Protein 6KBY (pdb70)

InterPro domains:
  IPR001466 Beta-lactamase-related [PF00144] (35-380)
  IPR001586 Beta-lactamase, class-C active site [PS00336] (83-90)
  IPR012338 Beta-lactamase/transpeptidase-like [G3DSA:3.40.710.10] (22-385)
  IPR012338 Beta-lactamase/transpeptidase-like [SSF56601] (29-382)
  IPR050491 Beta-lactamase AmpC-like [PTHR46825] (7-377)
  IPR058136 Beta-lactamase AmpC [NF033085] (29-382)

Nearest PDB structures (foldseek):
  6ka5-assembly1_A  TM=1.002E+00  e=4.810E-71  Klebsiella pneumoniae
  9c84-assembly1_A  TM=9.712E-01  e=8.501E-43  Escherichia coli
  2p9v-assembly1_A  TM=9.710E-01  e=1.660E-42  Escherichia coli
  5wac-assembly4_D  TM=9.590E-01  e=2.659E-40  Acinetobacter baumannii
  4u0t-assembly6_F  TM=9.593E-01  e=3.929E-40  Acinetobacter baumannii

Foldseek 3Di:
DDPPDVLVVLCVLQCVQVVVVCVVVVFAWKWKWKDFPNDIDIDIDGFLEVVVTHGQDQQAKFFFFQVLLLVLQLLLLLCVLVVLDDQAQFLCVQVVLQPPALSNQAGLVLLLQQQQQAAADDDPPDFDPVSVSVCRRPDDHPDGRPWKHHHHLVSLLSSSQSSQVSVVHGSQCCVQVPQCVLLVQPSKHLDHDPVSPVNYGFFQFPVGDTDDDDAGRSRSRRTRMIGGQVSVVSLLLLLLVNDPRVSSSSSSQQQQWFFKDWQQWGGGRSKIKHFPPDDLVSVLVVVPRHHDMTTIGTDVVIHGRDQRIKIKDWRDDSGWTWIKIDRSVRSMIMIMITRHHDDPSSVSVSRVSSVVPSDDDD

Radius of gyration: 19.61 Å; Cα contacts (8 Å, |Δi|>4): 807; chains: 1; bounding box: 41×65×53 Å

Solvent-accessible surface area: 15452 Å² total; per-residue (Å²): 176,129,80,147,76,96,59,8,127,13,90,61,37,0,23,102,39,0,110,73,9,22,139,153,35,84,6,17,0,0,2,0,0,0,0,17,120,48,111,77,32,58,15,58,22,41,46,8,11,71,157,98,124,91,76,12,56,124,73,6,0,0,2,0,0,16,1,0,0,0,0,0,0,0,0,0,3,34,0,65,28,36,68,106,10,48,20,117,77,27,0,4,87,50,7,72,91,0,140,71,18,24,0,54,152,2,21,0,27,13,1,0,0,3,2,2,28,0,83,28,132,36,30,153,107,9,128,71,82,109,73,3,20,60,55,0,110,83,24,163,37,95,47,72,27,18,55,47,5,27,21,2,23,0,1,0,0,0,0,0,40,3,0,2,157,27,42,66,60,57,10,62,68,0,0,58,157,41,0,3,56,80,0,18,3,122,76,6,29,3,156,25,50,97,106,22,95,148,29,21,1,101,0,9,28,205,174,61,88,78,40,50,38,107,66,84,36,26,1,22,5,1,51,0,2,9,0,6,6,45,15,0,4,79,1,0,12,0,5,7,46,54,40,112,76,112,95,10,46,82,0,0,53,26,0,5,16,0,26,11,117,3,65,77,1,10,0,0,2,0,1,12,2,3,93,64,121,16,48,41,92,62,0,55,77,2,16,118,23,42,155,95,103,28,100,7,73,77,35,126,115,61,62,81,44,56,91,97,10,4,0,1,3,20,3,37,14,124,1,0,0,0,0,1,0,0,0,4,41,62,82,8,0,0,0,0,0,0,0,22,70,10,55,46,75,34,1,0,28,10,0,59,101,0,6,62,58,25,79,62,155,213

Secondary structure (DSSP, 8-state):
--TT-HHHHHHHHHHHHHHHHHHHHT--EEEEEEEETTEEEEEEEEEEEETTEEE--TT-BEE-TTHHHHHHHHHHHHHHHTTS--TTSBHHHH-GGGTTSGGGG-BHHHHHTT-S---SS--TT--SHHHHHHHHHH---SS-TTSEE---HHHHHHHHHHHHHHTTS-HHHIIIIIIHHHTT-TTEESS--GGGGGGBPPEE-TT--EE-PPP-TTHHHHH--EE-HHHHHHHHHHHTT-S---HHHHHHHHTT-EEEEETTEEE-SS-EEEESS--HHHHHHHT--SSS-EE-EEEEEEEPP-SSEEEEEEEEETTEEEEEEEEGGGTEEEEEEESB---HHHHHHHHHHHHHTTS---

Sequence (362 aa):
HHANIDESKIKDTVDDLIQPLMQKNNIPGMSVAVTVNGKNYIYNYGLAAKQPQQPVTENTLFEVGSLSKTFAATLASYAQVSGKLSLDQSVSHYVPELRGSSFDHVSVLNVGTHTSGLQLFMPEDIKNTTQLMAYLKAWKPADAAGTHRVYSNIGTGLLGMIAAKSLGVSYEDAIEKTLLPQLGMHHSYLKVPADQMENYAWGYNKKDEPVHVNMEILGNEAYGIKTTSSDLLRYVQANMGQLKLAKMQQALTATHTGYFKSGEITQDLMWEQLPYPVSLPNLLTGNDMAMTKSVATPIVPPLPPQENVWINKTGSTNGFGAYIAFVPAKKMGIVMLANKNYSIDQRVTVAYKILSSLEGNK

B-factor: mean 12.96, std 6.32, range [5.01, 38.99]

CATH classification: 3.40.710.10

Organism: Klebsiella pneumoniae (NCBI:txid573)

Structure (mmCIF, N/CA/C/O backbone):
data_6KBY
#
_entry.id   6KBY
#
_cell.length_a   132.270
_cell.length_b   60.230
_cell.length_c   56.140
_cell.angle_alpha   90.000
_cell.angle_beta   112.040
_cell.angle_gamma   90.000
#
_symmetry.space_group_name_H-M   'C 1 2 1'
#
loop_
_entity.id
_entity.type
_entity.pdbx_description
1 polymer Beta-lactamase
2 non-polymer 'ADENOSINE MONOPHOSPHATE'
3 water water
#
loop_
_atom_site.group_PDB
_atom_site.id
_atom_site.type_symbol
_atom_site.label_atom_id
_atom_site.label_alt_id
_atom_site.label_comp_id
_atom_site.label_asym_id
_atom_site.label_entity_id
_atom_site.label_seq_id
_atom_site.pdbx_PDB_ins_code
_atom_site.Cartn_x
_atom_site.Cartn_y
_atom_site.Cartn_z
_atom_site.occupancy
_atom_site.B_iso_or_equiv
_atom_site.auth_seq_id
_atom_site.auth_comp_id
_atom_site.auth_asym_id
_atom_site.auth_atom_id
_atom_site.pdbx_PDB_model_num
ATOM 1 N N . HIS A 1 6 ? 134.994 32.605 51.044 1.00 26.37 -1 HIS A N 1
ATOM 2 C CA . HIS A 1 6 ? 136.010 32.781 52.076 1.00 25.63 -1 HIS A CA 1
ATOM 3 C C . HIS A 1 6 ? 135.808 34.094 52.830 1.00 23.24 -1 HIS A C 1
ATOM 4 O O . HIS A 1 6 ? 135.731 35.164 52.222 1.00 26.29 -1 HIS A O 1
ATOM 11 N N . HIS A 1 7 ? 135.739 34.005 54.157 1.00 21.04 0 HIS A N 1
ATOM 12 C CA . HIS A 1 7 ? 135.456 35.151 55.007 1.00 20.46 0 HIS A CA 1
ATOM 13 C C . HIS A 1 7 ? 136.393 35.150 56.206 1.00 20.87 0 HIS A C 1
ATOM 14 O O . HIS A 1 7 ? 136.816 34.093 56.684 1.00 22.09 0 HIS A O 1
ATOM 21 N N . ALA A 1 8 ? 136.696 36.349 56.700 1.00 20.04 1 ALA A N 1
ATOM 22 C CA . ALA A 1 8 ? 137.537 36.502 57.878 1.00 20.07 1 ALA A CA 1
ATOM 23 C C . ALA A 1 8 ? 136.701 36.371 59.144 1.00 19.61 1 ALA A C 1
ATOM 24 O O . ALA A 1 8 ? 135.500 36.660 59.155 1.00 20.02 1 ALA A O 1
ATOM 26 N N . ASN A 1 9 ? 137.354 35.923 60.218 1.00 18.86 2 ASN A N 1
ATOM 27 C CA . ASN A 1 9 ? 136.725 35.803 61.535 1.00 18.57 2 ASN A CA 1
ATOM 28 C C . ASN A 1 9 ? 135.570 34.804 61.530 1.00 20.10 2 ASN A C 1
ATOM 29 O O . ASN A 1 9 ? 134.646 34.901 62.344 1.00 20.93 2 ASN A O 1
ATOM 34 N N . ILE A 1 10 ? 135.624 33.836 60.617 1.00 18.82 3 ILE A N 1
ATOM 35 C CA . ILE A 1 10 ? 134.612 32.795 60.477 1.00 20.95 3 ILE A CA 1
ATOM 36 C C . ILE A 1 10 ? 135.322 31.453 60.576 1.00 18.03 3 ILE A C 1
ATOM 37 O O . ILE A 1 10 ? 136.198 31.148 59.757 1.00 19.73 3 ILE A O 1
ATOM 42 N N . ASP A 1 11 ? 134.946 30.650 61.573 1.00 19.41 4 ASP A N 1
ATOM 43 C CA . ASP A 1 11 ? 135.529 29.319 61.687 1.00 15.81 4 ASP A CA 1
ATOM 44 C C . ASP A 1 11 ? 135.236 28.466 60.460 1.00 15.54 4 ASP A C 1
ATOM 45 O O . ASP A 1 11 ? 136.070 27.638 60.076 1.00 15.04 4 ASP A O 1
ATOM 50 N N . GLU A 1 12 ? 134.074 28.663 59.828 1.00 16.54 5 GLU A N 1
ATOM 51 C CA . GLU A 1 12 ? 133.687 27.835 58.686 1.00 17.49 5 GLU A CA 1
ATOM 52 C C . GLU A 1 12 ? 134.735 27.891 57.583 1.00 15.50 5 GLU A C 1
ATOM 53 O O . GLU A 1 12 ? 135.087 26.862 56.996 1.00 16.16 5 GLU A O 1
ATOM 59 N N . SER A 1 13 ? 135.222 29.092 57.260 1.00 15.54 6 SER A N 1
ATOM 60 C CA . SER A 1 13 ? 136.201 29.206 56.185 1.00 15.70 6 SER A CA 1
ATOM 61 C C . SER A 1 13 ? 137.519 28.548 56.567 1.00 12.92 6 SER A C 1
ATOM 62 O O . SER A 1 13 ? 138.197 27.966 55.708 1.00 12.36 6 SER A O 1
ATOM 65 N N . LYS A 1 14 ? 137.879 28.614 57.848 1.00 12.35 7 LYS A N 1
ATOM 66 C CA . LYS A 1 14 ? 139.081 27.943 58.320 1.00 12.11 7 LYS A CA 1
ATOM 67 C C . LYS A 1 14 ? 138.944 26.433 58.205 1.00 10.46 7 LYS A C 1
ATOM 68 O O . LYS A 1 14 ? 139.881 25.752 57.777 1.00 10.85 7 LYS A O 1
ATOM 74 N N . ILE A 1 15 ? 137.783 25.893 58.580 1.00 9.84 8 ILE A N 1
ATOM 75 C CA . ILE A 1 15 ? 137.567 24.453 58.483 1.00 9.48 8 ILE A CA 1
ATOM 76 C C . ILE A 1 15 ? 137.615 24.000 57.030 1.00 9.94 8 ILE A C 1
ATOM 77 O O . ILE A 1 15 ? 138.259 22.997 56.695 1.00 9.72 8 ILE A O 1
ATOM 82 N N . LYS A 1 16 ? 136.960 24.744 56.139 1.00 10.43 9 LYS A N 1
ATOM 83 C CA . LYS A 1 16 ? 136.996 24.380 54.727 1.00 10.54 9 LYS A CA 1
ATOM 84 C C . LYS A 1 16 ? 138.423 24.362 54.200 1.00 10.25 9 LYS A C 1
ATOM 85 O O . LYS A 1 16 ? 138.800 23.456 53.450 1.00 10.18 9 LYS A O 1
ATOM 91 N N . ASP A 1 17 ? 139.237 25.353 54.584 1.00 10.41 10 ASP A N 1
ATOM 92 C CA . ASP A 1 17 ? 140.630 25.372 54.147 1.00 9.95 10 ASP A CA 1
ATOM 93 C C . ASP A 1 17 ? 141.372 24.140 54.645 1.00 8.73 10 ASP A C 1
ATOM 94 O O . ASP A 1 17 ? 142.124 23.505 53.895 1.00 9.75 10 ASP A O 1
ATOM 99 N N . THR A 1 18 ? 141.196 23.807 55.922 1.00 8.72 11 THR A N 1
ATOM 100 C CA . THR A 1 18 ? 141.856 22.627 56.472 1.00 9.22 11 THR A CA 1
ATOM 101 C C . THR A 1 18 ? 141.452 21.373 55.716 1.00 8.13 11 THR A C 1
ATOM 102 O O . THR A 1 18 ? 142.298 20.541 55.363 1.00 9.33 11 THR A O 1
ATOM 106 N N . VAL A 1 19 ? 140.154 21.215 55.468 1.00 7.96 12 VAL A N 1
ATOM 107 C CA . VAL A 1 19 ? 139.663 20.006 54.810 1.00 8.74 12 VAL A CA 1
ATOM 108 C C . VAL A 1 19 ? 140.116 19.963 53.353 1.00 8.16 12 VAL A C 1
ATOM 109 O O . VAL A 1 19 ? 140.676 18.961 52.895 1.00 8.80 12 VAL A O 1
ATOM 113 N N . ASP A 1 20 ? 139.901 21.058 52.610 1.00 8.50 13 ASP A N 1
ATOM 114 C CA . ASP A 1 20 ? 140.332 21.123 51.212 1.00 9.90 13 ASP A CA 1
ATOM 115 C C . ASP A 1 20 ? 141.808 20.774 51.073 1.00 8.52 13 ASP A C 1
ATOM 116 O O . ASP A 1 20 ? 142.205 20.028 50.171 1.00 9.32 13 ASP A O 1
ATOM 121 N N . ASP A 1 21 ? 142.644 21.339 51.950 1.00 9.14 14 ASP A N 1
ATOM 122 C CA . ASP A 1 21 ? 144.088 21.174 51.837 1.00 9.40 14 ASP A CA 1
ATOM 123 C C . ASP A 1 21 ? 144.536 19.742 52.067 1.00 8.61 14 ASP A C 1
ATOM 124 O O . ASP A 1 21 ? 145.619 19.368 51.606 1.00 9.99 14 ASP A O 1
ATOM 129 N N . LEU A 1 22 ? 143.748 18.945 52.793 1.00 8.15 15 LEU A N 1
ATOM 130 C CA . LEU A 1 22 ? 144.052 17.531 52.974 1.00 7.82 15 LEU A CA 1
ATOM 131 C C . LEU A 1 22 ? 143.372 16.652 51.931 1.00 8.08 15 LEU A C 1
ATOM 132 O O . LEU A 1 22 ? 143.970 15.680 51.457 1.00 9.43 15 LEU A O 1
ATOM 137 N N . ILE A 1 23 ? 142.130 16.968 51.568 1.00 7.32 16 ILE A N 1
ATOM 138 C CA . ILE A 1 23 ? 141.359 16.087 50.694 1.00 8.01 16 ILE A CA 1
ATOM 139 C C . ILE A 1 23 ? 141.817 16.188 49.247 1.00 7.22 16 ILE A C 1
ATOM 140 O O . ILE A 1 23 ? 141.872 15.176 48.542 1.00 7.67 16 ILE A O 1
ATOM 145 N N . GLN A 1 24 ? 142.125 17.390 48.757 1.00 7.51 17 GLN A N 1
ATOM 146 C CA . GLN A 1 24 ? 142.531 17.495 47.355 1.00 7.52 17 GLN A CA 1
ATOM 147 C C . GLN A 1 24 ? 143.791 16.698 47.052 1.00 7.55 17 GLN A C 1
ATOM 148 O O . GLN A 1 24 ? 143.783 15.919 46.082 1.00 7.95 17 GLN A O 1
ATOM 154 N N . PRO A 1 25 ? 144.879 16.813 47.816 1.00 7.82 18 PRO A N 1
ATOM 155 C CA . PRO A 1 25 ? 146.036 15.948 47.533 1.00 8.19 18 PRO A CA 1
ATOM 156 C C . PRO A 1 25 ? 145.743 14.474 47.749 1.00 7.75 18 PRO A C 1
ATOM 157 O O . PRO A 1 25 ? 146.238 13.631 46.990 1.00 8.27 18 PRO A O 1
ATOM 161 N N . LEU A 1 26 ? 144.941 14.140 48.765 1.00 7.67 19 LEU A N 1
ATOM 162 C CA . LEU A 1 26 ? 144.551 12.752 48.995 1.00 8.08 19 LEU A CA 1
ATOM 163 C C . LEU A 1 26 ? 143.879 12.160 47.760 1.00 7.77 19 LEU A C 1
ATOM 164 O O . LEU A 1 26 ? 144.203 11.043 47.329 1.00 7.88 19 LEU A O 1
ATOM 169 N N . MET A 1 27 ? 142.933 12.895 47.180 1.00 7.56 20 MET A N 1
ATOM 170 C CA . MET A 1 27 ? 142.216 12.383 46.018 1.00 7.77 20 MET A CA 1
ATOM 171 C C . MET A 1 27 ? 143.118 12.316 44.795 1.00 7.23 20 MET A C 1
ATOM 172 O O . MET A 1 27 ? 143.007 11.386 43.983 1.00 8.04 20 MET A O 1
ATOM 177 N N . GLN A 1 28 ? 144.006 13.302 44.637 1.00 7.49 21 GLN A N 1
ATOM 178 C CA . GLN A 1 28 ? 144.929 13.310 43.511 1.00 8.06 21 GLN A CA 1
ATOM 179 C C . GLN A 1 28 ? 145.831 12.082 43.551 1.00 7.97 21 GLN A C 1
ATOM 180 O O . GLN A 1 28 ? 145.900 11.306 42.589 1.00 8.54 21 GLN A O 1
ATOM 186 N N . LYS A 1 29 ? 146.534 11.883 44.665 1.00 8.39 22 LYS A N 1
ATOM 187 C CA . LYS A 1 29 ? 147.558 10.849 44.667 1.00 9.47 22 LYS A CA 1
ATOM 188 C C . LYS A 1 29 ? 146.959 9.450 44.674 1.00 9.15 22 LYS A C 1
ATOM 189 O O . LYS A 1 29 ? 147.559 8.529 44.115 1.00 10.43 22 LYS A O 1
ATOM 195 N N . ASN A 1 30 ? 145.783 9.269 45.270 1.00 8.42 23 ASN A N 1
ATOM 196 C CA . ASN A 1 30 ? 145.130 7.967 45.299 1.00 8.22 23 ASN A CA 1
ATOM 197 C C . ASN A 1 30 ? 144.188 7.755 44.124 1.00 9.37 23 ASN A C 1
ATOM 198 O O . ASN A 1 30 ? 143.603 6.672 44.006 1.00 9.58 23 ASN A O 1
ATOM 203 N N . ASN A 1 31 ? 144.024 8.758 43.267 1.00 9.03 24 ASN A N 1
ATOM 204 C CA . ASN A 1 31 ? 143.090 8.684 42.145 1.00 8.54 24 ASN A CA 1
ATOM 205 C C . ASN A 1 31 ? 141.675 8.328 42.600 1.00 8.51 24 ASN A C 1
ATOM 206 O O . ASN A 1 31 ? 140.999 7.479 42.010 1.00 9.57 24 ASN A O 1
ATOM 211 N N . ILE A 1 32 ? 141.228 8.984 43.666 1.00 8.30 25 ILE A N 1
ATOM 212 C CA . ILE A 1 32 ? 139.871 8.817 44.177 1.00 8.74 25 ILE A CA 1
ATOM 213 C C . ILE A 1 32 ? 138.957 9.731 43.377 1.00 8.58 25 ILE A C 1
ATOM 214 O O . ILE A 1 32 ? 139.163 10.952 43.391 1.00 8.50 25 ILE A O 1
ATOM 219 N N . PRO A 1 33 ? 137.935 9.215 42.687 1.00 8.35 26 PRO A N 1
ATOM 220 C CA . PRO A 1 33 ? 137.135 10.111 41.834 1.00 9.27 26 PRO A CA 1
ATOM 221 C C . PRO A 1 33 ? 136.302 11.117 42.602 1.00 7.61 26 PRO A C 1
ATOM 222 O O . PRO A 1 33 ? 136.212 12.277 42.180 1.00 8.79 26 PRO A O 1
ATOM 226 N N . GLY A 1 34 ? 135.687 10.709 43.706 1.00 7.68 27 GLY A N 1
ATOM 227 C CA . GLY A 1 34 ? 134.760 11.575 44.416 1.00 8.02 27 GLY A CA 1
ATOM 228 C C . GLY A 1 34 ? 134.782 11.324 45.906 1.00 7.17 27 GLY A C 1
ATOM 229 O O . GLY A 1 34 ? 134.970 10.191 46.362 1.00 7.38 27 GLY A O 1
ATOM 230 N N . MET A 1 35 ? 134.583 12.397 46.671 1.00 7.23 28 MET A N 1
ATOM 231 C CA . MET A 1 35 ? 134.479 12.285 48.118 1.00 6.95 28 MET A CA 1
ATOM 232 C C . MET A 1 35 ? 133.443 13.258 48.644 1.00 7.05 28 MET A C 1
ATOM 233 O O . MET A 1 35 ? 133.155 14.288 48.031 1.00 7.51 28 MET A O 1
ATOM 238 N N . SER A 1 36 ? 132.909 12.932 49.815 1.00 6.73 29 SER A N 1
ATOM 239 C CA . SER A 1 36 ? 132.213 13.910 50.629 1.00 7.18 29 SER A CA 1
ATOM 240 C C . SER A 1 36 ? 132.744 13.791 52.046 1.00 6.71 29 SER A C 1
ATOM 241 O O . SER A 1 36 ? 132.918 12.677 52.562 1.00 7.37 29 SER A O 1
ATOM 244 N N . VAL A 1 37 ? 133.018 14.937 52.655 1.00 6.88 30 VAL A N 1
ATOM 245 C CA . VAL A 1 37 ? 133.486 15.003 54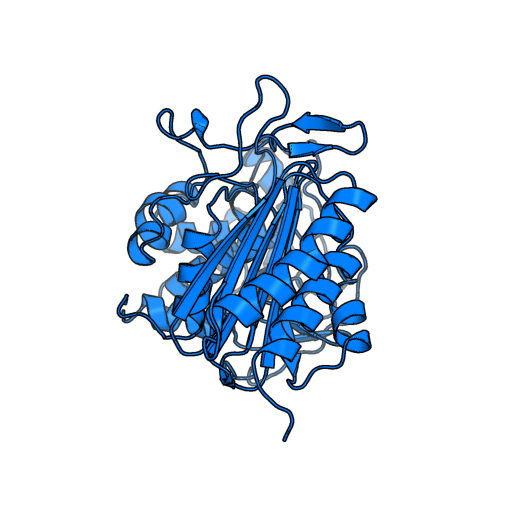.029 1.00 8.25 30 VAL A CA 1
ATOM 246 C C . VAL A 1 37 ? 132.512 15.869 54.803 1.00 6.86 30 VAL A C 1
ATOM 247 O O . VAL A 1 37 ? 132.234 17.005 54.401 1.00 8.29 30 VAL A O 1
ATOM 251 N N . ALA A 1 38 ? 132.000 15.341 55.909 1.00 6.80 31 ALA A N 1
ATOM 252 C CA . ALA A 1 38 ? 131.072 16.056 56.767 1.00 7.29 31 ALA A CA 1
ATOM 253 C C . ALA A 1 38 ? 131.714 16.198 58.136 1.00 6.90 31 ALA A C 1
ATOM 254 O O . ALA A 1 38 ? 132.233 15.215 58.684 1.00 7.51 31 ALA A O 1
ATOM 256 N N . VAL A 1 39 ? 131.676 17.414 58.680 1.00 7.37 32 VAL A N 1
ATOM 257 C CA . VAL A 1 39 ? 132.261 17.730 59.978 1.00 7.89 32 VAL A CA 1
ATOM 258 C C . VAL A 1 39 ? 131.198 18.397 60.839 1.00 7.40 32 VAL A C 1
ATOM 259 O O . VAL A 1 39 ? 130.453 19.260 60.360 1.00 8.01 32 VAL A O 1
ATOM 263 N N . THR A 1 40 ? 131.131 18.011 62.109 1.00 7.30 33 THR A N 1
ATOM 264 C CA . THR A 1 40 ? 130.348 18.743 63.096 1.00 8.00 33 THR A CA 1
ATOM 265 C C . THR A 1 40 ? 131.253 19.216 64.225 1.00 7.78 33 THR A C 1
ATOM 266 O O . THR A 1 40 ? 132.123 18.474 64.694 1.00 8.00 33 THR A O 1
ATOM 270 N N . VAL A 1 41 ? 131.061 20.467 64.634 1.00 8.30 34 VAL A N 1
ATOM 271 C CA . VAL A 1 41 ? 131.733 21.031 65.803 1.00 8.32 34 VAL A CA 1
ATOM 272 C C . VAL A 1 41 ? 130.956 22.268 66.225 1.00 8.91 34 VAL A C 1
ATOM 273 O O . VAL A 1 41 ? 130.421 22.994 65.382 1.00 8.99 34 VAL A O 1
ATOM 277 N N . ASN A 1 42 ? 130.878 22.498 67.539 1.00 9.10 35 ASN A N 1
ATOM 278 C CA . ASN A 1 42 ? 130.176 23.657 68.091 1.00 9.40 35 ASN A CA 1
ATOM 279 C C . ASN A 1 42 ? 128.705 23.674 67.677 1.00 10.84 35 ASN A C 1
ATOM 280 O O . ASN A 1 42 ? 128.093 24.739 67.550 1.00 11.25 35 ASN A O 1
ATOM 285 N N . GLY A 1 43 ? 128.124 22.497 67.468 1.00 10.13 36 GLY A N 1
ATOM 286 C CA . GLY A 1 43 ? 126.738 22.397 67.059 1.00 12.29 36 GLY A CA 1
ATOM 287 C C . GLY A 1 43 ? 126.467 22.741 65.613 1.00 12.00 36 GLY A C 1
ATOM 288 O O . GLY A 1 43 ? 125.298 22.771 65.212 1.00 14.06 36 GLY A O 1
ATOM 289 N N . LYS A 1 44 ? 127.503 22.993 64.821 1.00 10.08 37 LYS A N 1
ATOM 290 C CA . LYS A 1 44 ? 127.371 23.396 63.430 1.00 10.74 37 LYS A CA 1
ATOM 291 C C . LYS A 1 44 ? 127.839 22.261 62.532 1.00 9.61 37 LYS A C 1
ATOM 292 O O . LYS A 1 44 ? 128.761 21.513 62.878 1.00 10.77 37 LYS A O 1
ATOM 298 N N . A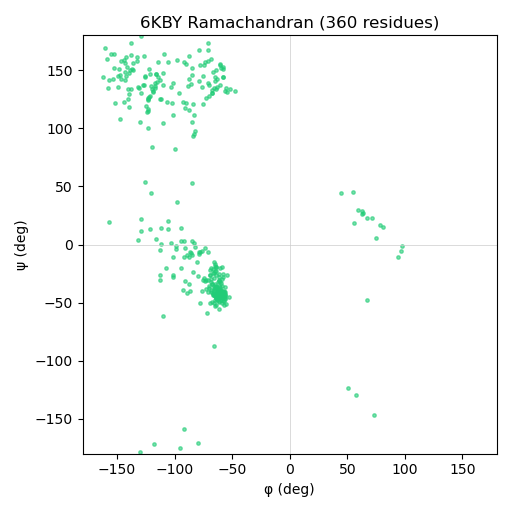SN A 1 45 ? 127.214 22.148 61.364 1.00 9.17 38 ASN A N 1
ATOM 299 C CA . ASN A 1 45 ? 127.476 21.057 60.439 1.00 9.35 38 ASN A CA 1
ATOM 300 C C . ASN A 1 45 ? 127.993 21.612 59.123 1.00 10.36 38 ASN A C 1
ATOM 301 O O . ASN A 1 45 ? 127.435 22.577 58.585 1.00 12.36 38 ASN A O 1
ATOM 306 N N . TYR A 1 46 ? 129.054 20.998 58.609 1.00 8.38 39 TYR A N 1
ATOM 307 C CA . TYR A 1 46 ? 129.705 21.442 57.388 1.00 9.36 39 TYR A CA 1
ATOM 308 C C . TYR A 1 46 ? 129.853 20.244 56.469 1.00 9.21 39 TYR A C 1
ATOM 309 O O . TYR A 1 46 ? 130.324 19.187 56.901 1.00 10.63 39 TYR A O 1
ATOM 318 N N . ILE A 1 47 ? 129.442 20.396 55.216 1.00 8.77 40 ILE A N 1
ATOM 319 C CA . ILE A 1 47 ? 129.502 19.322 54.230 1.00 9.14 40 ILE A CA 1
ATOM 320 C C . ILE A 1 47 ? 130.329 19.819 53.059 1.00 7.99 40 ILE A C 1
ATOM 321 O O . ILE A 1 47 ? 130.010 20.864 52.480 1.00 9.50 40 ILE A O 1
ATOM 326 N N . TYR A 1 48 ? 131.359 19.065 52.687 1.00 8.47 41 TYR A N 1
ATOM 327 C CA . TYR A 1 48 ? 132.244 19.424 51.584 1.00 8.89 41 TYR A CA 1
ATOM 328 C C . TYR A 1 48 ? 132.243 18.291 50.568 1.00 7.61 41 TYR A C 1
ATOM 329 O O . TYR A 1 48 ? 132.524 17.139 50.917 1.00 8.72 41 TYR A O 1
ATOM 338 N N . ASN A 1 49 ? 131.919 18.613 49.319 1.00 8.30 42 ASN A N 1
ATOM 339 C CA . ASN A 1 49 ? 131.830 17.633 48.247 1.00 8.78 42 ASN A CA 1
ATOM 340 C C . ASN A 1 49 ? 132.927 17.880 47.225 1.00 7.22 42 ASN A C 1
ATOM 341 O O . ASN A 1 49 ? 133.243 19.034 46.904 1.00 9.05 42 ASN A O 1
ATOM 346 N N . TYR A 1 50 ? 133.492 16.793 46.705 1.00 8.13 43 TYR A N 1
ATOM 347 C CA . TYR A 1 50 ? 134.640 16.876 45.811 1.00 8.26 43 TYR A CA 1
ATOM 348 C C . TYR A 1 50 ? 134.469 15.899 44.662 1.00 8.17 43 TYR A C 1
ATOM 349 O O . TYR A 1 50 ? 134.147 14.730 44.884 1.00 8.44 43 TYR A O 1
ATOM 358 N N . GLY A 1 51 ? 134.730 16.361 43.440 1.00 8.78 44 GLY A N 1
ATOM 359 C CA . GLY A 1 51 ? 134.913 15.419 42.354 1.00 9.19 44 GLY A CA 1
ATOM 360 C C . GLY A 1 51 ? 133.631 14.754 41.885 1.00 8.98 44 GLY A C 1
ATOM 361 O O . GLY A 1 51 ? 132.549 15.346 41.884 1.00 9.81 44 GLY A O 1
ATOM 362 N N . LEU A 1 52 ? 133.777 13.497 41.468 1.00 9.62 45 LEU A N 1
ATOM 363 C CA . LEU A 1 52 ? 132.791 12.797 40.654 1.00 9.15 45 LEU A CA 1
ATOM 364 C C . LEU A 1 52 ? 132.237 11.571 41.363 1.00 8.87 45 LEU A C 1
ATOM 365 O O . LEU A 1 52 ? 132.999 10.719 41.835 1.00 9.38 45 LEU A O 1
ATOM 370 N N . ALA A 1 53 ? 130.905 11.469 41.369 1.00 9.35 46 ALA A N 1
ATOM 371 C CA . ALA A 1 53 ? 130.228 10.244 41.771 1.00 9.57 46 ALA A CA 1
ATOM 372 C C . ALA A 1 53 ? 130.339 9.167 40.699 1.00 9.19 46 ALA A C 1
ATOM 373 O O . ALA A 1 53 ? 130.326 7.974 41.015 1.00 9.97 46 ALA A O 1
ATOM 375 N N . ALA A 1 54 ? 130.442 9.568 39.432 1.00 10.04 47 ALA A N 1
ATOM 376 C CA . ALA A 1 54 ? 130.590 8.638 38.322 1.00 10.58 47 ALA A CA 1
ATOM 377 C C . ALA A 1 54 ? 131.411 9.318 37.239 1.00 11.87 47 ALA A C 1
ATOM 378 O O . ALA A 1 54 ? 131.295 10.528 37.037 1.00 11.91 47 ALA A O 1
ATOM 380 N N . LYS A 1 55 ? 132.238 8.535 36.548 1.00 13.32 48 LYS A N 1
ATOM 381 C CA . LYS A 1 55 ? 133.095 9.084 35.502 1.00 15.31 48 LYS A CA 1
ATOM 382 C C . LYS A 1 55 ? 132.408 9.151 34.144 1.00 17.52 48 LYS A C 1
ATOM 383 O O . LYS A 1 55 ? 132.592 10.126 33.406 1.00 19.60 48 LYS A O 1
ATOM 389 N N . GLN A 1 56 ? 131.631 8.133 33.795 1.00 18.05 49 GLN A N 1
ATOM 390 C CA . GLN A 1 56 ? 131.098 8.022 32.445 1.00 21.26 49 GLN A CA 1
ATOM 391 C C . GLN A 1 56 ? 129.725 7.357 32.439 1.00 21.93 49 GLN A C 1
ATOM 392 O O . GLN A 1 56 ? 129.618 6.156 32.683 1.00 23.95 49 GLN A O 1
ATOM 398 N N . PRO A 1 57 ? 128.663 8.138 32.182 1.00 22.14 50 PRO A N 1
ATOM 399 C CA . PRO A 1 57 ? 128.656 9.597 32.019 1.00 21.27 50 PRO A CA 1
ATOM 400 C C . PRO A 1 57 ? 129.010 10.323 33.316 1.00 20.66 50 PRO A C 1
ATOM 401 O O . PRO A 1 57 ? 128.709 9.833 34.405 1.00 19.62 50 PRO A O 1
ATOM 405 N N . GLN A 1 58 ? 129.646 11.481 33.187 1.00 18.06 51 GLN A N 1
ATOM 406 C CA . GLN A 1 58 ? 130.168 12.192 34.345 1.00 18.62 51 GLN A CA 1
ATOM 407 C C . GLN A 1 58 ? 129.031 12.712 35.217 1.00 18.43 51 GLN A C 1
ATOM 408 O O . GLN A 1 58 ? 128.065 13.298 34.717 1.00 18.84 51 GLN A O 1
ATOM 414 N N . GLN A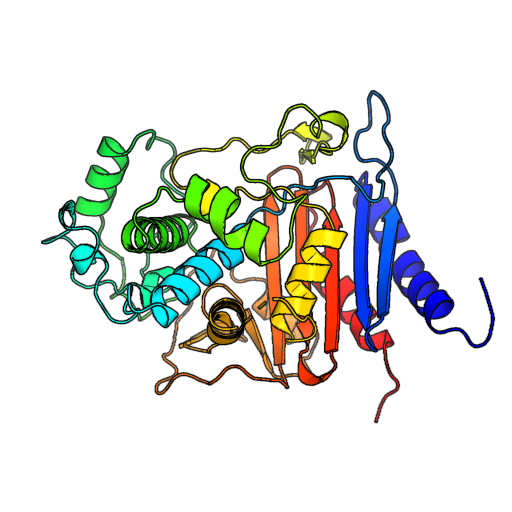 1 59 ? 129.142 12.486 36.530 1.00 15.54 52 GLN A N 1
ATOM 415 C CA . GLN A 1 59 ? 128.177 12.998 37.495 1.00 14.59 52 GLN A CA 1
ATOM 416 C C . GLN A 1 59 ? 128.949 13.489 38.714 1.00 13.24 52 GLN A C 1
ATOM 417 O O . GLN A 1 59 ? 129.782 12.743 39.258 1.00 13.19 52 GLN A O 1
ATOM 423 N N . PRO A 1 60 ? 128.701 14.710 39.171 1.00 12.44 53 PRO A N 1
ATOM 424 C CA . PRO A 1 60 ? 129.427 15.232 40.332 1.00 11.97 53 PRO A CA 1
ATOM 425 C C . PRO A 1 60 ? 128.872 14.670 41.634 1.00 11.01 53 PRO A C 1
ATOM 426 O O . PRO A 1 60 ? 127.710 14.275 41.728 1.00 11.93 53 PRO A O 1
ATOM 430 N N . VAL A 1 61 ? 129.733 14.646 42.653 1.00 10.18 54 VAL A N 1
ATOM 431 C CA . VAL A 1 61 ? 129.259 14.450 44.018 1.00 9.80 54 VAL A CA 1
ATOM 432 C C . VAL A 1 61 ? 128.453 15.676 44.418 1.00 9.58 54 VAL A C 1
ATOM 433 O O . VAL A 1 61 ? 128.892 16.818 44.218 1.00 11.18 54 VAL A O 1
ATOM 437 N N . THR A 1 62 ? 127.255 15.449 44.952 1.00 9.96 55 THR A N 1
ATOM 438 C CA . THR A 1 62 ? 126.371 16.499 45.435 1.00 10.31 55 THR A CA 1
ATOM 439 C C . THR A 1 62 ? 125.939 16.144 46.850 1.00 9.87 55 THR A C 1
ATOM 440 O O . THR A 1 62 ? 126.290 15.089 47.385 1.00 9.14 55 THR A O 1
ATOM 444 N N . GLU A 1 63 ? 125.124 17.015 47.443 1.00 10.39 56 GLU A N 1
ATOM 445 C CA . GLU A 1 63 ? 124.564 16.745 48.761 1.00 11.15 56 GLU A CA 1
ATOM 446 C C . GLU A 1 63 ? 123.737 15.464 48.796 1.00 10.08 56 GLU A C 1
ATOM 447 O O . GLU A 1 63 ? 123.504 14.921 49.883 1.00 10.65 56 GLU A O 1
ATOM 453 N N . ASN A 1 64 ? 123.283 14.977 47.643 1.00 10.31 57 ASN A N 1
ATOM 454 C CA . ASN A 1 64 ? 122.420 13.805 47.581 1.00 10.26 57 ASN A CA 1
ATOM 455 C C . ASN A 1 64 ? 123.160 12.517 47.251 1.00 9.19 57 ASN A C 1
ATOM 456 O O . ASN A 1 64 ? 122.535 11.453 47.213 1.00 9.14 57 ASN A O 1
ATOM 461 N N . THR A 1 65 ? 124.469 12.578 47.027 1.00 8.77 58 THR A N 1
ATOM 462 C CA . THR A 1 65 ? 125.189 11.402 46.557 1.00 8.27 58 THR A CA 1
ATOM 463 C C . THR A 1 65 ? 125.224 10.323 47.627 1.00 7.78 58 THR A C 1
ATOM 464 O O . THR A 1 65 ? 125.597 10.580 48.777 1.00 8.29 58 THR A O 1
ATOM 468 N N . LEU A 1 66 ? 124.866 9.108 47.225 1.00 8.07 59 LEU A N 1
ATOM 469 C CA . LEU A 1 66 ? 124.906 7.930 48.074 1.00 8.04 59 LEU A CA 1
ATOM 470 C C . LEU A 1 66 ? 126.211 7.187 47.832 1.00 7.75 59 LEU A C 1
ATOM 471 O O . LEU A 1 66 ? 126.581 6.916 46.680 1.00 8.54 59 LEU A O 1
ATOM 476 N N . PHE A 1 67 ? 126.899 6.855 48.923 1.00 7.62 60 PHE A N 1
ATOM 477 C CA . PHE A 1 67 ? 128.104 6.046 48.886 1.00 7.26 60 PHE A CA 1
ATOM 478 C C . PHE A 1 67 ? 127.843 4.739 49.623 1.00 7.08 60 PHE A C 1
ATOM 479 O O . PHE A 1 67 ? 127.102 4.706 50.611 1.00 7.30 60 PHE A O 1
ATOM 487 N N . GLU A 1 68 ? 128.470 3.664 49.154 1.00 7.13 61 GLU A N 1
ATOM 488 C CA . GLU A 1 68 ? 128.560 2.457 49.960 1.00 7.67 61 GLU A CA 1
ATOM 489 C C . GLU A 1 68 ? 129.495 2.718 51.127 1.00 7.13 61 GLU A C 1
ATOM 490 O O . GLU A 1 68 ? 130.559 3.324 50.964 1.00 8.12 61 GLU A O 1
ATOM 496 N N . VAL A 1 69 ? 129.107 2.251 52.310 1.00 7.58 62 VAL A N 1
ATOM 497 C CA . VAL A 1 69 ? 129.939 2.431 53.487 1.00 7.66 62 VAL A CA 1
ATOM 498 C C . VAL A 1 69 ? 130.445 1.126 54.075 1.00 7.63 62 VAL A C 1
ATOM 499 O O . VAL A 1 69 ? 131.135 1.152 55.102 1.00 8.15 62 VAL A O 1
ATOM 503 N N . GLY A 1 70 ? 130.173 -0.011 53.435 1.00 7.71 63 GLY A N 1
ATOM 504 C CA . GLY A 1 70 ? 130.742 -1.263 53.894 1.00 8.24 63 GLY A CA 1
ATOM 505 C C . GLY A 1 70 ? 130.528 -1.473 55.380 1.00 8.48 63 GLY A C 1
ATOM 506 O O . GLY A 1 70 ? 129.396 -1.381 55.850 1.00 8.10 63 GLY A O 1
ATOM 507 N N . SER A 1 71 ? 131.600 -1.667 56.156 1.00 9.50 64 SER A N 1
ATOM 508 C CA . SER A 1 71 ? 131.461 -2.029 57.570 1.00 9.39 64 SER A CA 1
ATOM 509 C C . SER A 1 71 ? 130.958 -0.926 58.487 1.00 9.62 64 SER A C 1
ATOM 510 O O . SER A 1 71 ? 130.702 -1.224 59.661 1.00 9.51 64 SER A O 1
ATOM 513 N N . LEU A 1 72 ? 130.798 0.321 58.036 1.00 9.32 65 LEU A N 1
ATOM 514 C CA . LEU A 1 72 ? 130.009 1.213 58.875 1.00 9.22 65 LEU A CA 1
ATOM 515 C C . LEU A 1 72 ? 128.663 0.578 59.151 1.00 9.37 65 LEU A C 1
ATOM 516 O O . LEU A 1 72 ? 128.065 0.829 60.201 1.00 9.69 65 LEU A O 1
ATOM 521 N N . SER A 1 73 ? 128.214 -0.299 58.240 1.00 8.66 66 SER A N 1
ATOM 522 C CA . SER A 1 73 ? 126.949 -0.997 58.407 1.00 7.76 66 SER A CA 1
ATOM 523 C C . SER A 1 73 ? 126.910 -1.817 59.689 1.00 7.11 66 SER A C 1
ATOM 524 O O . SER A 1 73 ? 125.832 -2.016 60.253 1.00 7.49 66 SER A O 1
ATOM 527 N N . LYS A 1 74 ? 128.062 -2.311 60.151 1.00 7.15 67 LYS A N 1
ATOM 528 C CA . LYS A 1 74 ? 128.070 -3.121 61.364 1.00 7.24 67 LYS A CA 1
ATOM 529 C C . LYS A 1 74 ? 127.565 -2.331 62.561 1.00 6.46 67 LYS A C 1
ATOM 530 O O . LYS A 1 74 ? 126.974 -2.908 63.485 1.00 6.58 67 LYS A O 1
ATOM 536 N N . THR A 1 75 ? 127.801 -1.013 62.579 1.00 6.70 68 THR A N 1
ATOM 537 C CA . THR A 1 75 ? 127.333 -0.219 63.709 1.00 6.97 68 THR A CA 1
ATOM 538 C C . THR A 1 75 ? 125.815 -0.108 63.722 1.00 6.96 68 THR A C 1
ATOM 539 O O . THR A 1 75 ? 125.228 0.095 64.788 1.00 7.11 68 THR A O 1
ATOM 543 N N . PHE A 1 76 ? 125.169 -0.221 62.557 1.00 6.97 69 PHE A N 1
ATOM 544 C CA . PHE A 1 76 ? 123.710 -0.237 62.519 1.00 7.31 69 PHE A CA 1
ATOM 545 C C . PHE A 1 76 ? 123.159 -1.551 63.057 1.00 7.09 69 PHE A C 1
ATOM 546 O O . PHE A 1 76 ? 122.141 -1.559 63.754 1.00 7.45 69 PHE A O 1
ATOM 554 N N . ALA A 1 77 ? 123.820 -2.669 62.749 1.00 6.78 70 ALA A N 1
ATOM 555 C CA . ALA A 1 77 ? 123.435 -3.940 63.353 1.00 7.22 70 ALA A CA 1
ATOM 556 C C . ALA A 1 77 ? 123.554 -3.870 64.871 1.00 7.42 70 ALA A C 1
ATOM 557 O O . ALA A 1 77 ? 122.676 -4.356 65.596 1.00 7.14 70 ALA A O 1
ATOM 559 N N . ALA A 1 78 ? 124.626 -3.250 65.371 1.00 7.13 71 ALA A N 1
ATOM 560 C CA . ALA A 1 78 ? 124.787 -3.086 66.812 1.00 7.31 71 ALA A CA 1
ATOM 561 C C . ALA A 1 78 ? 123.726 -2.162 67.389 1.00 6.94 71 ALA A C 1
ATOM 562 O O . ALA A 1 78 ? 123.189 -2.433 68.472 1.00 7.13 71 ALA A O 1
ATOM 564 N N . THR A 1 79 ? 123.439 -1.045 66.713 1.00 7.10 72 THR A N 1
ATOM 565 C CA . THR A 1 79 ? 122.396 -0.156 67.211 1.00 7.40 72 THR A CA 1
ATOM 566 C C . THR A 1 79 ? 121.059 -0.882 67.288 1.00 7.19 72 THR A C 1
ATOM 567 O O . THR A 1 79 ? 120.308 -0.709 68.252 1.00 7.27 72 THR A O 1
ATOM 571 N N . LEU A 1 80 ? 120.766 -1.733 66.302 1.00 7.20 73 LEU A N 1
ATOM 572 C CA . LEU A 1 80 ? 119.531 -2.511 66.347 1.00 7.55 73 LEU A CA 1
ATOM 573 C C . LEU A 1 80 ? 119.528 -3.488 67.515 1.00 7.61 73 LEU A C 1
ATOM 574 O O . LEU A 1 80 ? 118.519 -3.616 68.219 1.00 8.23 73 LEU A O 1
ATOM 579 N N . ALA A 1 81 ? 120.641 -4.190 67.737 1.00 7.25 74 ALA A N 1
ATOM 580 C CA . ALA A 1 81 ? 120.715 -5.099 68.879 1.00 7.41 74 ALA A CA 1
ATOM 581 C C . ALA A 1 81 ? 120.562 -4.347 70.192 1.00 7.43 74 ALA A C 1
ATOM 582 O O . ALA A 1 81 ? 119.889 -4.820 71.118 1.00 8.04 74 ALA A O 1
ATOM 584 N N . SER A 1 82 ? 121.180 -3.169 70.289 1.00 7.63 75 SER A N 1
ATOM 585 C CA . SER A 1 82 ? 121.055 -2.357 71.488 1.00 8.60 75 SER A CA 1
ATOM 586 C C . SER A 1 82 ? 119.618 -1.885 71.677 1.00 8.17 75 SER A C 1
ATOM 587 O O . SER A 1 82 ? 119.105 -1.861 72.805 1.00 9.17 75 SER A O 1
ATOM 590 N N . TYR A 1 83 ? 118.946 -1.523 70.581 1.00 8.68 76 TYR A N 1
ATOM 591 C CA . TYR A 1 83 ? 117.541 -1.141 70.658 1.00 9.19 76 TYR A CA 1
ATOM 592 C C . TYR A 1 83 ? 116.686 -2.302 71.145 1.00 8.71 76 TYR A C 1
ATOM 593 O O . TYR A 1 83 ? 115.822 -2.129 72.013 1.00 10.07 76 TYR A O 1
ATOM 602 N N . ALA A 1 84 ? 116.931 -3.502 70.623 1.00 8.65 77 ALA A N 1
ATOM 603 C CA . ALA A 1 84 ? 116.219 -4.673 71.121 1.00 9.08 77 ALA A CA 1
ATOM 604 C C . ALA A 1 84 ? 116.503 -4.896 72.600 1.00 9.47 77 ALA A C 1
ATOM 605 O O . ALA A 1 84 ? 115.602 -5.262 73.369 1.00 10.57 77 ALA A O 1
ATOM 607 N N . GLN A 1 85 ? 117.749 -4.679 73.019 1.00 9.15 78 GLN A N 1
ATOM 608 C CA . GLN A 1 85 ? 118.119 -4.907 74.410 1.00 10.38 78 GLN A CA 1
ATOM 609 C C . GLN A 1 85 ? 117.409 -3.928 75.338 1.00 10.90 78 GLN A C 1
ATOM 610 O O . GLN A 1 85 ? 116.779 -4.336 76.324 1.00 11.72 78 GLN A O 1
ATOM 616 N N . VAL A 1 86 ? 117.475 -2.631 75.030 1.00 11.22 79 VAL A N 1
ATOM 617 C CA . VAL A 1 86 ? 116.818 -1.660 75.898 1.00 12.97 79 VAL A CA 1
ATOM 618 C C . VAL A 1 86 ? 115.300 -1.784 75.837 1.00 13.63 79 VAL A C 1
ATOM 619 O O . VAL A 1 86 ? 114.610 -1.338 76.766 1.00 15.74 79 VAL A O 1
ATOM 623 N N . SER A 1 87 ? 114.760 -2.391 74.781 1.00 12.85 80 SER A N 1
ATOM 624 C CA . SER A 1 87 ? 113.331 -2.659 74.668 1.00 15.03 80 SER A CA 1
ATOM 625 C C . SER A 1 87 ? 112.908 -3.933 75.383 1.00 14.03 80 SER A C 1
ATOM 626 O O . SER A 1 87 ? 111.728 -4.297 75.317 1.00 16.28 80 SER A O 1
ATOM 629 N N . GLY A 1 88 ? 113.836 -4.630 76.030 1.00 12.32 81 GLY A N 1
ATOM 630 C CA . GLY A 1 88 ? 113.497 -5.825 76.775 1.00 12.25 81 GLY A CA 1
ATOM 631 C C . GLY A 1 88 ? 113.351 -7.083 75.952 1.00 11.95 81 GLY A C 1
ATOM 632 O O . GLY A 1 88 ? 112.821 -8.076 76.465 1.00 14.35 81 GLY A O 1
ATOM 633 N N . LYS A 1 89 ? 113.821 -7.086 74.703 1.00 11.44 82 LYS A N 1
ATOM 634 C CA . LYS A 1 89 ? 113.635 -8.220 73.807 1.00 11.63 82 LYS A CA 1
ATOM 635 C C . LYS A 1 89 ? 114.868 -9.100 73.686 1.00 11.02 82 LYS A C 1
ATOM 636 O O . LYS A 1 89 ? 114.772 -10.198 73.129 1.00 12.83 82 LYS A O 1
ATOM 642 N N . LEU A 1 90 ? 116.008 -8.656 74.208 1.00 11.00 83 LEU A N 1
ATOM 643 C CA . LEU A 1 90 ? 117.283 -9.309 73.974 1.00 13.76 83 LEU A CA 1
ATOM 644 C C . LEU A 1 90 ? 118.143 -9.096 75.207 1.00 11.55 83 LEU A C 1
ATOM 645 O O . LEU A 1 90 ? 118.179 -7.990 75.744 1.00 12.76 83 LEU A O 1
ATOM 650 N N . SER A 1 91 ? 118.815 -10.151 75.661 1.00 10.21 84 SER A N 1
ATOM 651 C CA . SER A 1 91 ? 119.892 -10.033 76.636 1.00 10.67 84 SER A CA 1
ATOM 652 C C . SER A 1 91 ? 121.204 -10.417 75.970 1.00 9.92 84 SER A C 1
ATOM 653 O O . SER A 1 91 ? 121.332 -11.519 75.422 1.00 11.05 84 SER A O 1
ATOM 656 N N . LEU A 1 92 ? 122.184 -9.518 76.038 1.00 9.55 85 LEU A N 1
ATOM 657 C CA . LEU A 1 92 ? 123.460 -9.756 75.376 1.00 8.76 85 LEU A CA 1
ATOM 658 C C . LEU A 1 92 ? 124.227 -10.921 75.982 1.00 7.89 85 LEU A C 1
ATOM 659 O O . LEU A 1 92 ? 125.047 -11.535 75.290 1.00 8.63 85 LEU A O 1
ATOM 664 N N . ASP A 1 93 ? 123.976 -11.247 77.247 1.00 8.65 86 ASP A N 1
ATOM 665 C CA . ASP A 1 93 ? 124.712 -12.325 77.888 1.00 9.74 86 ASP A CA 1
ATOM 666 C C . ASP A 1 93 ? 124.185 -13.710 77.538 1.00 8.48 86 ASP A C 1
ATOM 667 O O . ASP A 1 93 ? 124.882 -14.697 77.788 1.00 10.59 86 ASP A O 1
ATOM 672 N N . GLN A 1 94 ? 122.987 -13.813 76.974 1.00 8.52 87 GLN A N 1
ATOM 673 C CA . GLN A 1 94 ? 122.451 -15.114 76.608 1.00 8.52 87 GLN A CA 1
ATOM 674 C C . GLN A 1 94 ? 123.207 -15.686 75.411 1.00 7.87 87 GLN A C 1
ATOM 675 O O . GLN A 1 94 ? 123.828 -14.965 74.625 1.00 8.16 87 GLN A O 1
ATOM 681 N N . SER A 1 95 ? 123.133 -17.003 75.269 1.00 9.13 88 SER A N 1
ATOM 682 C CA . SER A 1 95 ? 123.816 -17.666 74.172 1.00 8.17 88 SER A CA 1
ATOM 683 C C . SER A 1 95 ? 123.103 -17.413 72.845 1.00 8.05 88 SER A C 1
ATOM 684 O O . SER A 1 95 ? 121.904 -17.118 72.786 1.00 9.30 88 SER A O 1
ATOM 687 N N . VAL A 1 96 ? 123.867 -17.560 71.763 1.00 7.95 89 VAL A N 1
ATOM 688 C CA . VAL A 1 96 ? 123.279 -17.497 70.431 1.00 8.46 89 VAL A CA 1
ATOM 689 C C . VAL A 1 96 ? 122.212 -18.572 70.264 1.00 9.13 89 VAL A C 1
ATOM 690 O O . VAL A 1 96 ? 121.130 -18.311 69.726 1.00 9.77 89 VAL A O 1
ATOM 694 N N . SER A 1 97 ? 122.480 -19.791 70.740 1.00 8.70 90 SER A N 1
ATOM 695 C CA . SER A 1 97 ? 121.501 -20.856 70.544 1.00 9.62 90 SER A CA 1
ATOM 696 C C . SER A 1 97 ? 120.239 -20.633 71.368 1.00 10.27 90 SER A C 1
ATOM 697 O O . SER A 1 97 ? 119.185 -21.173 71.018 1.00 11.56 90 SER A O 1
ATOM 700 N N . HIS A 1 98 ? 120.311 -19.836 72.434 1.00 10.73 91 HIS A N 1
ATOM 701 C CA . HIS A 1 98 ? 119.088 -19.448 73.125 1.00 11.24 91 HIS A CA 1
ATOM 702 C C . HIS A 1 98 ? 118.111 -18.772 72.171 1.00 11.61 91 HIS A C 1
ATOM 703 O O . HIS A 1 98 ? 116.900 -19.020 72.230 1.00 13.33 91 HIS A O 1
ATOM 710 N N . TYR A 1 99 ? 118.621 -17.917 71.281 1.00 10.27 92 TYR A N 1
ATOM 711 C CA . TYR A 1 99 ? 117.778 -17.175 70.351 1.00 10.60 92 TYR A CA 1
ATOM 712 C C . TYR A 1 99 ? 117.622 -17.838 68.993 1.00 11.54 92 TYR A C 1
ATOM 713 O O . TYR A 1 99 ? 116.683 -17.499 68.264 1.00 12.27 92 TYR A O 1
ATOM 722 N N . VAL A 1 100 ? 118.523 -18.740 68.625 1.00 11.09 93 VAL A N 1
ATOM 723 C CA . VAL A 1 100 ? 118.470 -19.429 67.340 1.00 12.44 93 VAL A CA 1
ATOM 724 C C . VAL A 1 100 ? 118.345 -20.915 67.653 1.00 13.91 93 VAL A C 1
ATOM 725 O O . VAL A 1 100 ? 119.358 -21.627 67.690 1.00 12.99 93 VAL A O 1
ATOM 729 N N . PRO A 1 101 ? 117.130 -21.416 67.900 1.00 14.25 94 PRO A N 1
ATOM 730 C CA . PRO A 1 101 ? 116.988 -22.777 68.446 1.00 17.55 94 PRO A CA 1
ATOM 731 C C . PRO A 1 101 ? 117.530 -23.879 67.556 1.00 16.41 94 PRO A C 1
ATOM 732 O O . PRO A 1 101 ? 117.905 -24.940 68.077 1.00 16.45 94 PRO A O 1
ATOM 736 N N . GLU A 1 102 ? 117.592 -23.668 66.240 1.00 16.46 95 GLU A N 1
ATOM 737 C CA . GLU A 1 102 ? 118.206 -24.651 65.352 1.00 17.91 95 GLU A CA 1
ATOM 738 C C . GLU A 1 102 ? 119.651 -24.940 65.732 1.00 17.28 95 GLU A C 1
ATOM 739 O O . GLU A 1 102 ? 120.154 -26.031 65.438 1.00 18.62 95 GLU A O 1
ATOM 745 N N . LEU A 1 103 ? 120.322 -23.997 66.392 1.00 13.85 96 LEU A N 1
ATOM 746 C CA . LEU A 1 103 ? 121.717 -24.148 66.778 1.00 12.44 96 LEU A CA 1
ATOM 747 C C . LEU A 1 103 ? 121.896 -24.739 68.171 1.00 11.22 96 LEU A C 1
ATOM 748 O O . LEU A 1 103 ? 123.036 -24.864 68.629 1.00 12.14 96 LEU A O 1
ATOM 753 N N . ARG A 1 104 ? 120.818 -25.104 68.857 1.00 12.46 97 ARG A N 1
ATOM 754 C CA . ARG A 1 104 ? 120.967 -25.711 70.170 1.00 12.59 97 ARG A CA 1
ATOM 755 C C . ARG A 1 104 ? 121.659 -27.059 70.040 1.00 14.10 97 ARG A C 1
ATOM 756 O O . ARG A 1 104 ? 121.349 -27.855 69.149 1.00 15.08 97 ARG A O 1
ATOM 764 N N . GLY A 1 105 ? 122.630 -27.294 70.915 1.00 12.79 98 GLY A N 1
ATOM 765 C CA . GLY A 1 105 ? 123.469 -28.464 70.825 1.00 13.88 98 GLY A CA 1
ATOM 766 C C . GLY A 1 105 ? 124.769 -28.249 70.080 1.00 14.26 98 GLY A C 1
ATOM 767 O O . GLY A 1 105 ? 125.642 -29.124 70.129 1.00 16.09 98 GLY A O 1
ATOM 768 N N . SER A 1 106 ? 124.933 -27.111 69.405 1.00 11.36 99 SER A N 1
ATOM 769 C CA . SER A 1 106 ? 126.126 -26.802 68.635 1.00 11.43 99 SER A CA 1
ATOM 770 C C . SER A 1 106 ? 127.092 -25.975 69.480 1.00 8.94 99 SER A C 1
ATOM 771 O O . SER A 1 106 ? 126.860 -25.711 70.659 1.00 10.02 99 SER A O 1
ATOM 774 N N . SER A 1 107 ? 128.185 -25.538 68.851 1.00 9.63 100 SER A N 1
ATOM 775 C CA . SER A 1 107 ? 129.120 -24.650 69.534 1.00 9.91 100 SER A CA 1
ATOM 776 C C . SER A 1 107 ? 128.466 -23.347 69.956 1.00 8.53 100 SER A C 1
ATOM 777 O O . SER A 1 107 ? 128.973 -22.671 70.858 1.00 9.14 100 SER A O 1
ATOM 780 N N . PHE A 1 108 ? 127.342 -22.988 69.343 1.00 8.36 101 PHE A N 1
ATOM 781 C CA . PHE A 1 108 ? 126.662 -21.756 69.715 1.00 8.97 101 PHE A CA 1
ATOM 782 C C . PHE A 1 108 ? 125.935 -21.844 71.051 1.00 8.50 101 PHE A C 1
ATOM 783 O O . PHE A 1 108 ? 125.404 -20.821 71.511 1.00 8.42 101 PHE A O 1
ATOM 791 N N . ASP A 1 109 ? 125.931 -23.016 71.698 1.00 8.79 102 ASP A N 1
ATOM 792 C CA . ASP A 1 109 ? 125.541 -23.078 73.100 1.00 8.70 102 ASP A CA 1
ATOM 793 C C . ASP A 1 109 ? 126.508 -22.307 73.986 1.00 8.66 102 ASP A C 1
ATOM 794 O O . ASP A 1 109 ? 126.161 -21.985 75.126 1.00 9.44 102 ASP A O 1
ATOM 799 N N . HIS A 1 110 ? 127.723 -22.041 73.507 1.00 8.59 103 HIS A N 1
ATOM 800 C CA . HIS A 1 110 ? 128.775 -21.442 74.318 1.00 8.36 103 HIS A CA 1
ATOM 801 C C . HIS A 1 110 ? 129.280 -20.127 73.744 1.00 7.61 103 HIS A C 1
ATOM 802 O O . HIS A 1 110 ? 130.339 -19.647 74.164 1.00 8.02 103 HIS A O 1
ATOM 809 N N . VAL A 1 111 ? 128.563 -19.562 72.778 1.00 7.63 104 VAL A N 1
ATOM 810 C CA . VAL A 1 111 ? 128.851 -18.251 72.208 1.00 7.31 104 VAL A CA 1
ATOM 811 C C . VAL A 1 111 ? 127.715 -17.330 72.622 1.00 7.35 104 VAL A C 1
ATOM 812 O O . VAL A 1 111 ? 126.550 -17.628 72.344 1.00 8.31 104 VAL A O 1
ATOM 816 N N . SER A 1 112 ? 128.035 -16.203 73.254 1.00 7.09 105 SE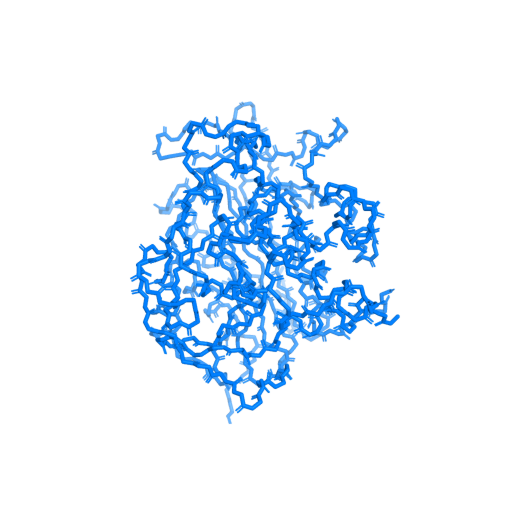R A N 1
ATOM 817 C CA . SER A 1 112 ? 126.977 -15.280 73.639 1.00 7.43 105 SER A CA 1
ATOM 818 C C . SER A 1 112 ? 126.666 -14.297 72.515 1.00 7.15 105 SER A C 1
ATOM 819 O O . SER A 1 112 ? 127.452 -14.093 71.583 1.00 7.08 105 SER A O 1
ATOM 822 N N . VAL A 1 113 ? 125.495 -13.671 72.621 1.00 7.23 106 VAL A N 1
ATOM 823 C CA . VAL A 1 113 ? 125.197 -12.557 71.727 1.00 7.72 106 VAL A CA 1
ATOM 824 C C . VAL A 1 113 ? 126.265 -11.474 71.854 1.00 6.86 106 VAL A C 1
ATOM 825 O O . VAL A 1 113 ? 126.703 -10.891 70.855 1.00 6.97 106 VAL A O 1
ATOM 829 N N . LEU A 1 114 ? 126.719 -11.209 73.081 1.00 7.01 107 LEU A N 1
ATOM 830 C CA . LEU A 1 114 ? 127.792 -10.240 73.281 1.00 6.79 107 LEU A CA 1
ATOM 831 C C . LEU A 1 114 ? 129.035 -10.628 72.491 1.00 6.19 107 LEU A C 1
ATOM 832 O O . LEU A 1 114 ? 129.686 -9.765 71.884 1.00 6.57 107 LEU A O 1
ATOM 837 N N . ASN A 1 115 ? 129.370 -11.922 72.472 1.00 6.24 108 ASN A N 1
ATOM 838 C CA . ASN A 1 115 ? 130.535 -12.360 71.704 1.00 6.24 108 ASN A CA 1
ATOM 839 C C . ASN A 1 115 ? 130.401 -11.987 70.229 1.00 6.32 108 ASN A C 1
ATOM 840 O O . ASN A 1 115 ? 131.338 -11.453 69.629 1.00 6.58 108 ASN A O 1
ATOM 845 N N . VAL A 1 116 ? 129.255 -12.279 69.609 1.00 6.07 109 VAL A N 1
ATOM 846 C CA . VAL A 1 116 ? 129.140 -11.910 68.197 1.00 6.47 109 VAL A CA 1
ATOM 847 C C . VAL A 1 116 ? 129.080 -10.398 68.014 1.00 6.09 109 VAL A C 1
ATOM 848 O O . VAL A 1 116 ? 129.473 -9.883 66.959 1.00 6.97 109 VAL A O 1
ATOM 852 N N . GLY A 1 117 ? 128.610 -9.661 69.024 1.00 6.15 110 GLY A N 1
ATOM 853 C CA . GLY A 1 117 ? 128.592 -8.206 68.949 1.00 7.25 110 GLY A CA 1
ATOM 854 C C . GLY A 1 117 ? 129.918 -7.518 69.189 1.00 6.19 110 GLY A C 1
ATOM 855 O O . GLY A 1 117 ? 130.003 -6.296 69.020 1.00 6.84 110 GLY A O 1
ATOM 856 N N . THR A 1 118 ? 130.945 -8.277 69.578 1.00 6.47 111 THR A N 1
ATOM 857 C CA . THR A 1 118 ? 132.250 -7.735 69.927 1.00 6.65 111 THR A CA 1
ATOM 858 C C . THR A 1 118 ? 133.373 -8.447 69.186 1.00 5.95 111 THR A C 1
ATOM 859 O O . THR A 1 118 ? 134.540 -8.263 69.538 1.00 6.10 111 THR A O 1
ATOM 863 N N . HIS A 1 119 ? 133.045 -9.268 68.185 1.00 5.96 112 HIS A N 1
ATOM 864 C CA . HIS A 1 119 ? 134.035 -10.015 67.407 1.00 5.70 112 HIS A CA 1
ATOM 865 C C . HIS A 1 119 ? 134.811 -11.010 68.257 1.00 6.39 112 HIS A C 1
ATOM 866 O O . HIS A 1 119 ? 135.955 -11.341 67.938 1.00 7.41 112 HIS A O 1
ATOM 873 N N . THR A 1 120 ? 134.201 -11.526 69.322 1.00 6.14 113 THR A N 1
ATOM 874 C CA . THR A 1 120 ? 134.885 -12.487 70.178 1.00 6.42 113 THR A CA 1
ATOM 875 C C . THR A 1 120 ? 134.299 -13.895 70.106 1.00 6.87 113 THR A C 1
ATOM 876 O O . THR A 1 120 ? 134.630 -14.736 70.948 1.00 7.42 113 THR A O 1
ATOM 880 N N . SER A 1 121 ? 133.463 -14.191 69.106 1.00 6.33 114 SER A N 1
ATOM 881 C CA . SER A 1 121 ? 133.000 -15.569 68.963 1.00 7.35 114 SER A CA 1
ATOM 882 C C . SER A 1 121 ? 134.085 -16.488 68.426 1.00 6.37 114 SER A C 1
ATOM 883 O O . SER A 1 121 ? 134.097 -17.680 68.753 1.00 7.80 114 SER A O 1
ATOM 886 N N . GLY A 1 122 ? 134.982 -15.971 67.589 1.00 6.84 115 GLY A N 1
ATOM 887 C CA . GLY A 1 122 ? 135.921 -16.797 66.860 1.00 8.04 115 GLY A CA 1
ATOM 888 C C . GLY A 1 122 ? 135.501 -17.150 65.448 1.00 7.34 115 GLY A C 1
ATOM 889 O O . GLY A 1 122 ? 136.272 -17.810 64.740 1.00 8.35 115 GLY A O 1
ATOM 890 N N . LEU A 1 123 ? 134.294 -16.784 65.032 1.00 7.17 116 LEU A N 1
ATOM 891 C CA . LEU A 1 123 ? 133.920 -16.932 63.633 1.00 7.33 116 LEU A CA 1
ATOM 892 C C . LEU A 1 123 ? 134.897 -16.163 62.753 1.00 7.48 116 LEU A C 1
ATOM 893 O O . LEU A 1 123 ? 135.371 -15.082 63.118 1.00 7.39 116 LEU A O 1
ATOM 898 N N . GLN A 1 124 ? 135.183 -16.724 61.581 1.00 7.45 117 GLN A N 1
ATOM 899 C CA . GLN A 1 124 ? 136.161 -16.140 60.678 1.00 7.57 117 GLN A CA 1
ATOM 900 C C . GLN A 1 124 ? 135.625 -14.850 60.050 1.00 7.73 117 GLN A C 1
ATOM 901 O O . GLN A 1 124 ? 134.448 -14.498 60.160 1.00 7.65 117 GLN A O 1
ATOM 907 N N . LEU A 1 125 ? 136.510 -14.177 59.319 1.00 7.25 118 LEU A N 1
ATOM 908 C CA . LEU A 1 125 ? 136.189 -12.875 58.748 1.00 8.05 118 LEU A CA 1
ATOM 909 C C . LEU A 1 125 ? 135.068 -12.964 57.719 1.00 8.29 118 LEU A C 1
ATOM 910 O O . LEU A 1 125 ? 134.090 -12.210 57.785 1.00 8.07 118 LEU A O 1
ATOM 915 N N . PHE A 1 126 ? 135.205 -13.853 56.738 1.00 7.73 119 PHE A N 1
ATOM 916 C CA . PHE A 1 126 ? 134.320 -13.883 55.581 1.00 8.49 119 PHE A CA 1
ATOM 917 C C . PHE A 1 126 ? 133.407 -15.101 55.589 1.00 7.94 119 PHE A C 1
ATOM 918 O O . PHE A 1 126 ? 133.851 -16.223 55.853 1.00 9.46 119 PHE A O 1
ATOM 926 N N . MET A 1 127 ? 132.143 -14.876 55.256 1.00 7.97 120 MET A N 1
ATOM 927 C CA . MET A 1 127 ? 131.219 -15.970 54.994 1.00 9.05 120 MET A CA 1
ATOM 928 C C . MET A 1 127 ? 131.783 -16.858 53.889 1.00 9.96 120 MET A C 1
ATOM 929 O O . MET A 1 127 ? 132.225 -16.342 52.854 1.00 11.26 120 MET A O 1
ATOM 934 N N . PRO A 1 128 ? 131.796 -18.177 54.064 1.00 11.05 121 PRO A N 1
ATOM 935 C CA . PRO A 1 128 ? 132.185 -19.056 52.953 1.00 12.15 121 PRO A CA 1
ATOM 936 C C . PRO A 1 128 ? 131.374 -18.733 51.704 1.00 13.14 121 PRO A C 1
ATOM 937 O O . PRO A 1 128 ? 130.157 -18.562 51.759 1.00 13.02 121 PRO A O 1
ATOM 941 N N . GLU A 1 129 ? 132.068 -18.639 50.565 1.00 17.29 122 GLU A N 1
ATOM 942 C CA . GLU A 1 129 ? 131.430 -18.146 49.346 1.00 17.56 122 GLU A CA 1
ATOM 943 C C . GLU A 1 129 ? 130.313 -19.062 48.863 1.00 19.25 122 GLU A C 1
ATOM 944 O O . GLU A 1 129 ? 129.388 -18.602 48.183 1.00 20.36 122 GLU A O 1
ATOM 950 N N . ASP A 1 130 ? 130.375 -20.349 49.195 1.00 17.25 123 ASP A N 1
ATOM 951 C CA . ASP A 1 130 ? 129.380 -21.297 48.712 1.00 17.53 123 ASP A CA 1
ATOM 952 C C . ASP A 1 130 ? 128.073 -21.250 49.490 1.00 17.75 123 ASP A C 1
ATOM 953 O O . ASP A 1 130 ? 127.117 -21.930 49.097 1.00 20.01 123 ASP A O 1
ATOM 958 N N . ILE A 1 131 ? 127.997 -20.480 50.573 1.00 15.34 124 ILE A N 1
ATOM 959 C CA . ILE A 1 131 ? 126.770 -20.389 51.356 1.00 16.75 124 ILE A CA 1
ATOM 960 C C . ILE A 1 131 ? 125.846 -19.376 50.688 1.00 16.87 124 ILE A C 1
ATOM 961 O O . ILE A 1 131 ? 126.128 -18.175 50.676 1.00 16.95 124 ILE A O 1
ATOM 966 N N . LYS A 1 132 ? 124.735 -19.862 50.136 1.00 18.53 125 LYS A N 1
ATOM 967 C CA . LYS A 1 132 ? 123.802 -19.029 49.390 1.00 19.44 125 LYS A CA 1
ATOM 968 C C . LYS A 1 132 ? 122.453 -18.853 50.067 1.00 20.32 125 LYS A C 1
ATOM 969 O O . LYS A 1 132 ? 121.787 -17.845 49.823 1.00 23.82 125 LYS A O 1
ATOM 975 N N . ASN A 1 133 ? 122.030 -19.794 50.908 1.00 18.01 126 ASN A N 1
ATOM 976 C CA . ASN A 1 133 ? 120.697 -19.751 51.487 1.00 19.80 126 ASN A CA 1
ATOM 977 C C . ASN A 1 133 ? 120.758 -20.125 52.962 1.00 18.27 126 ASN A C 1
ATOM 978 O O . ASN A 1 133 ? 121.798 -20.540 53.482 1.00 17.43 126 ASN A O 1
ATOM 983 N N . THR A 1 134 ? 119.611 -19.985 53.630 1.00 19.35 127 THR A N 1
ATOM 984 C CA . THR A 1 134 ? 119.549 -20.222 55.070 1.00 18.33 127 THR A CA 1
ATOM 985 C C . THR A 1 134 ? 119.853 -21.674 55.414 1.00 18.93 127 THR A C 1
ATOM 986 O O . THR A 1 134 ? 120.477 -21.954 56.443 1.00 18.70 127 THR A O 1
ATOM 990 N N . THR A 1 135 ? 119.420 -22.611 54.568 1.00 19.78 128 THR A N 1
ATOM 991 C CA . THR A 1 135 ? 119.707 -24.022 54.810 1.00 20.09 128 THR A CA 1
ATOM 992 C C . THR A 1 135 ? 121.209 -24.270 54.879 1.00 17.87 128 THR A C 1
ATOM 993 O O . THR A 1 135 ? 121.707 -24.901 55.820 1.00 16.86 128 THR A O 1
ATOM 997 N N . GLN A 1 136 ? 121.947 -23.776 53.883 1.00 16.83 129 GLN A N 1
ATOM 998 C CA . GLN A 1 136 ? 123.395 -23.942 53.873 1.00 15.22 129 GLN A CA 1
ATOM 999 C C . GLN A 1 136 ? 124.046 -23.194 55.028 1.00 15.13 129 GLN A C 1
ATOM 1000 O O . GLN A 1 136 ? 125.020 -23.678 55.618 1.00 13.93 129 GLN A O 1
ATOM 1006 N N . LEU A 1 137 ? 123.527 -22.010 55.359 1.00 14.25 130 LEU A N 1
ATOM 1007 C CA . LEU A 1 137 ? 124.077 -21.239 56.470 1.00 13.62 130 LEU A CA 1
ATOM 1008 C C . LEU A 1 137 ? 123.949 -22.004 57.777 1.00 13.93 130 LEU A C 1
ATOM 1009 O O . LEU A 1 137 ? 124.916 -22.122 58.540 1.00 13.00 130 LEU A O 1
ATOM 1014 N N . MET A 1 138 ? 122.754 -22.530 58.054 1.00 14.08 131 MET A N 1
ATOM 1015 C CA . MET A 1 138 ? 122.539 -23.245 59.307 1.00 14.74 131 MET A CA 1
ATOM 1016 C C . MET A 1 138 ? 123.369 -24.521 59.373 1.00 14.63 131 MET A C 1
ATOM 1017 O O . MET A 1 138 ? 123.847 -24.894 60.448 1.00 14.49 131 MET A O 1
ATOM 1022 N N . ALA A 1 139 ? 123.556 -25.202 58.240 1.00 15.16 132 ALA A N 1
ATOM 1023 C CA . ALA A 1 139 ? 124.405 -26.390 58.234 1.00 14.43 132 ALA A CA 1
ATOM 1024 C C . ALA A 1 139 ? 125.844 -26.036 58.588 1.00 13.09 132 ALA A C 1
ATOM 1025 O O . ALA A 1 139 ? 126.499 -26.749 59.358 1.00 13.60 132 ALA A O 1
ATOM 1027 N N . TYR A 1 140 ? 126.346 -24.924 58.049 1.00 13.00 133 TYR A N 1
ATOM 1028 C CA . TYR A 1 140 ? 127.693 -24.478 58.384 1.00 12.81 133 TYR A CA 1
ATOM 1029 C C . TYR A 1 140 ? 127.798 -24.134 59.864 1.00 12.88 133 TYR A C 1
ATOM 1030 O O . TYR A 1 140 ? 128.732 -24.565 60.550 1.00 12.57 133 TYR A O 1
ATOM 1039 N N . LEU A 1 141 ? 126.839 -23.359 60.374 1.00 11.55 134 LEU A N 1
ATOM 1040 C CA . LEU A 1 141 ? 126.898 -22.923 61.764 1.00 11.46 134 LEU A CA 1
ATOM 1041 C C . LEU A 1 141 ? 126.771 -24.092 62.732 1.00 13.64 134 LEU A C 1
ATOM 1042 O O . LEU A 1 141 ? 127.404 -24.082 63.793 1.00 13.71 134 LEU A O 1
ATOM 1047 N N . LYS A 1 142 ? 125.981 -25.115 62.381 1.00 13.33 135 LYS A N 1
ATOM 1048 C CA . LYS A 1 142 ? 125.873 -26.298 63.233 1.00 14.32 135 LYS A CA 1
ATOM 1049 C C . LYS A 1 142 ? 127.167 -27.100 63.267 1.00 14.40 135 LYS A C 1
ATOM 1050 O O . LYS A 1 142 ? 127.447 -27.775 64.265 1.00 18.29 135 LYS A O 1
ATOM 1056 N N . ALA A 1 143 ? 127.953 -27.062 62.195 1.00 13.50 136 ALA A N 1
ATOM 1057 C CA . ALA A 1 143 ? 129.186 -27.834 62.110 1.00 16.34 136 ALA A CA 1
ATOM 1058 C C . ALA A 1 143 ? 130.408 -27.062 62.591 1.00 14.02 136 ALA A C 1
ATOM 1059 O O . ALA A 1 143 ? 131.475 -27.662 62.773 1.00 15.46 136 ALA A O 1
ATOM 1061 N N . TRP A 1 144 ? 130.269 -25.756 62.805 1.00 12.36 137 TRP A N 1
ATOM 1062 C CA . TRP A 1 144 ? 131.398 -24.901 63.140 1.00 12.13 137 TRP A CA 1
ATOM 1063 C C . TRP A 1 144 ? 131.843 -25.103 64.583 1.00 11.09 137 TRP A C 1
ATOM 1064 O O . TRP A 1 144 ? 131.025 -25.319 65.484 1.00 13.39 137 TRP A O 1
ATOM 1075 N N . LYS A 1 145 ? 133.152 -24.999 64.807 1.00 11.22 138 LYS A N 1
ATOM 1076 C CA . LYS A 1 145 ? 133.720 -24.995 66.149 1.00 12.20 138 LYS A CA 1
ATOM 1077 C C . LYS A 1 145 ? 134.849 -23.971 66.142 1.00 12.81 138 LYS A C 1
ATOM 1078 O O . LYS A 1 145 ? 135.677 -23.974 65.215 1.00 12.35 138 LYS A O 1
ATOM 1084 N N . PRO A 1 146 ? 134.928 -23.103 67.146 1.00 10.91 139 PRO A N 1
ATOM 1085 C CA . PRO A 1 146 ? 136.003 -22.106 67.167 1.00 11.06 139 PRO A CA 1
ATOM 1086 C C . PRO A 1 146 ? 137.336 -22.732 67.548 1.00 9.80 139 PRO A C 1
ATOM 1087 O O . PRO A 1 146 ? 137.398 -23.761 68.230 1.00 10.22 139 PRO A O 1
ATOM 1091 N N . ALA A 1 147 ? 138.416 -22.085 67.104 1.00 10.81 140 ALA A N 1
ATOM 1092 C CA . ALA A 1 147 ? 139.757 -22.556 67.431 1.00 11.08 140 ALA A CA 1
ATOM 1093 C C . ALA A 1 147 ? 140.091 -22.338 68.899 1.00 10.91 140 ALA A C 1
ATOM 1094 O O . ALA A 1 147 ? 140.882 -23.097 69.472 1.00 12.61 140 ALA A O 1
ATOM 1096 N N . ASP A 1 148 ? 139.523 -21.300 69.508 1.00 9.64 141 ASP A N 1
ATOM 1097 C CA . ASP A 1 148 ? 139.683 -20.984 70.915 1.00 9.16 141 ASP A CA 1
ATOM 1098 C C . ASP A 1 148 ? 138.298 -20.847 71.520 1.00 8.91 141 ASP A C 1
ATOM 1099 O O . ASP A 1 148 ? 137.313 -20.658 70.805 1.00 9.57 141 ASP A O 1
ATOM 1104 N N . ALA A 1 149 ? 138.222 -20.913 72.844 1.00 8.53 142 ALA A N 1
ATOM 1105 C CA . ALA A 1 149 ? 136.940 -20.706 73.501 1.00 10.04 142 ALA A CA 1
ATOM 1106 C C . ALA A 1 149 ? 136.416 -19.310 73.194 1.00 8.59 142 ALA A C 1
ATOM 1107 O O . ALA A 1 149 ? 137.164 -18.327 73.216 1.00 9.13 142 ALA A O 1
ATOM 1109 N N . ALA A 1 150 ? 135.119 -19.227 72.913 1.00 8.22 143 ALA A N 1
ATOM 1110 C CA . ALA A 1 150 ? 134.502 -17.928 72.691 1.00 8.63 143 ALA A CA 1
ATOM 1111 C C . ALA A 1 150 ? 134.757 -17.029 73.889 1.00 7.56 143 ALA A C 1
ATOM 1112 O O . ALA A 1 150 ? 134.636 -17.458 75.041 1.00 9.12 143 ALA A O 1
ATOM 1114 N N . GLY A 1 151 ? 135.140 -15.783 73.609 1.00 8.29 144 GLY A N 1
ATOM 1115 C CA . GLY A 1 151 ? 135.449 -14.822 74.642 1.00 9.00 144 GLY A CA 1
ATOM 1116 C C . GLY A 1 151 ? 136.918 -14.660 74.965 1.00 8.51 144 GLY A C 1
ATOM 1117 O O . GLY A 1 151 ? 137.248 -13.836 75.822 1.00 11.11 144 GLY A O 1
ATOM 1118 N N . THR A 1 152 ? 137.812 -15.409 74.312 1.00 8.47 145 THR A N 1
ATOM 1119 C CA . THR A 1 152 ? 139.240 -15.320 74.599 1.00 7.57 145 THR A CA 1
ATOM 1120 C C . THR A 1 152 ? 140.011 -14.502 73.575 1.00 7.87 145 THR A C 1
ATOM 1121 O O . THR A 1 152 ? 141.069 -13.952 73.909 1.00 8.34 145 THR A O 1
ATOM 1125 N N . HIS A 1 153 ? 139.514 -14.431 72.342 1.00 7.48 146 HIS A N 1
ATOM 1126 C CA . HIS A 1 153 ? 140.219 -13.770 71.255 1.00 7.26 146 HIS A CA 1
ATOM 1127 C C . HIS A 1 153 ? 139.251 -12.919 70.455 1.00 7.15 146 HIS A C 1
ATOM 1128 O O . HIS A 1 153 ? 138.044 -13.170 70.423 1.00 8.25 146 HIS A O 1
ATOM 1135 N N . ARG A 1 154 ? 139.808 -11.913 69.788 1.00 7.19 147 ARG A N 1
ATOM 1136 C CA . ARG A 1 154 ? 139.062 -11.064 68.875 1.00 7.33 147 ARG A CA 1
ATOM 1137 C C . ARG A 1 154 ? 139.445 -11.423 67.447 1.00 7.17 147 ARG A C 1
ATOM 1138 O O . ARG A 1 154 ? 140.626 -11.364 67.083 1.00 8.00 147 ARG A O 1
ATOM 1146 N N . VAL A 1 155 ? 138.446 -11.789 66.653 1.00 6.77 148 VAL A N 1
ATOM 1147 C CA . VAL A 1 155 ? 138.581 -12.025 65.224 1.00 7.39 148 VAL A CA 1
ATOM 1148 C C . VAL A 1 155 ? 137.461 -11.221 64.580 1.00 6.56 148 VAL A C 1
ATOM 1149 O O . VAL A 1 155 ? 136.288 -11.585 64.686 1.00 6.50 148 VAL A O 1
ATOM 1153 N N . TYR A 1 156 ? 137.811 -10.107 63.957 1.00 6.95 149 TYR A N 1
ATOM 1154 C CA . TYR A 1 156 ? 136.817 -9.289 63.275 1.00 6.71 149 TYR A CA 1
ATOM 1155 C C . TYR A 1 156 ? 136.058 -10.161 62.278 1.00 6.80 149 TYR A C 1
ATOM 1156 O O . TYR A 1 156 ? 136.668 -10.916 61.512 1.00 7.15 149 TYR A O 1
ATOM 1165 N N . SER A 1 157 ? 134.725 -10.098 62.303 1.00 7.12 150 SER A N 1
ATOM 1166 C CA . SER A 1 157 ? 133.940 -11.102 61.588 1.00 7.19 150 SER A CA 1
ATOM 1167 C C . SER A 1 157 ? 132.682 -10.528 60.958 1.00 6.47 150 SER A C 1
ATOM 1168 O O . SER A 1 157 ? 131.806 -10.011 61.663 1.00 7.24 150 SER A O 1
ATOM 1171 N N . ASN A 1 158 ? 132.562 -10.697 59.638 1.00 7.11 151 ASN A N 1
ATOM 1172 C CA . ASN A 1 158 ? 131.290 -10.410 58.985 1.00 7.47 151 ASN A CA 1
ATOM 1173 C C . ASN A 1 158 ? 130.213 -11.399 59.404 1.00 7.37 151 ASN A C 1
ATOM 1174 O O . ASN A 1 158 ? 129.035 -11.033 59.491 1.00 7.64 151 ASN A O 1
ATOM 1179 N N . ILE A 1 159 ? 130.590 -12.653 59.653 1.00 6.96 152 ILE A N 1
ATOM 1180 C CA . ILE A 1 159 ? 129.604 -13.672 60.004 1.00 7.49 152 ILE A CA 1
ATOM 1181 C C . ILE A 1 159 ? 128.999 -13.378 61.367 1.00 6.75 152 ILE A C 1
ATOM 1182 O O . ILE A 1 159 ? 127.777 -13.404 61.541 1.00 7.53 152 ILE A O 1
ATOM 1187 N N . GLY A 1 160 ? 129.850 -13.124 62.362 1.00 6.91 153 GLY A N 1
ATOM 1188 C CA . GLY A 1 160 ? 129.338 -12.797 63.684 1.00 7.40 153 GLY A CA 1
ATOM 1189 C C . GLY A 1 160 ? 128.430 -11.580 63.671 1.00 6.56 153 GLY A C 1
ATOM 1190 O O . GLY A 1 160 ? 127.378 -11.572 64.316 1.00 7.00 153 GLY A O 1
ATOM 1191 N N . THR A 1 161 ? 128.806 -10.549 62.907 1.00 7.07 154 THR A N 1
ATOM 1192 C CA . THR A 1 161 ? 127.947 -9.375 62.784 1.00 7.09 154 THR A CA 1
ATOM 1193 C C . THR A 1 161 ? 126.614 -9.746 62.160 1.00 7.05 154 THR A C 1
ATOM 1194 O O . THR A 1 161 ? 125.562 -9.230 62.561 1.00 7.46 154 THR A O 1
ATOM 1198 N N . GLY A 1 162 ? 126.644 -10.638 61.170 1.00 7.50 155 GLY A N 1
ATOM 1199 C CA . GLY A 1 162 ? 125.408 -11.129 60.592 1.00 7.79 155 GLY A CA 1
ATOM 1200 C C . GLY A 1 162 ? 124.493 -11.745 61.629 1.00 7.87 155 GLY A C 1
ATOM 1201 O O . GLY A 1 162 ? 123.293 -11.462 61.662 1.00 7.86 155 GLY A O 1
ATOM 1202 N N . LEU A 1 163 ? 125.051 -12.596 62.499 1.00 7.36 156 LEU A N 1
ATOM 1203 C CA . LEU A 1 163 ? 124.246 -13.205 63.553 1.00 7.46 156 LEU A CA 1
ATOM 1204 C C . LEU A 1 163 ? 123.706 -12.162 64.515 1.00 7.56 156 LEU A C 1
ATOM 1205 O O . LEU A 1 163 ? 122.558 -12.262 64.956 1.00 7.79 156 LEU A O 1
ATOM 1210 N N . LEU A 1 164 ? 124.523 -11.168 64.872 1.00 7.37 157 LEU A N 1
ATOM 1211 C CA . LEU A 1 164 ? 124.061 -10.113 65.768 1.00 7.53 157 LEU A CA 1
ATOM 1212 C C . LEU A 1 164 ? 122.807 -9.442 65.224 1.00 7.26 157 LEU A C 1
ATOM 1213 O O . LEU A 1 164 ? 121.804 -9.290 65.935 1.00 7.62 157 LEU A O 1
ATOM 1218 N N . GLY A 1 165 ? 122.855 -9.013 63.962 1.00 7.26 158 GLY A N 1
ATOM 1219 C CA . GLY A 1 165 ? 121.710 -8.330 63.382 1.00 8.48 158 GLY A CA 1
ATOM 1220 C C . GLY A 1 165 ? 120.523 -9.249 63.179 1.00 8.43 158 GLY A C 1
ATOM 1221 O O . GLY A 1 165 ? 119.373 -8.853 63.385 1.00 8.79 158 GLY A O 1
ATOM 1222 N N . MET A 1 166 ? 120.784 -10.485 62.762 1.00 8.82 159 MET A N 1
ATOM 1223 C CA . MET A 1 166 ? 119.715 -11.459 62.569 1.00 9.51 159 MET A CA 1
ATOM 1224 C C . MET A 1 166 ? 118.962 -11.707 63.871 1.00 8.75 159 MET A C 1
ATOM 1225 O O . MET A 1 166 ? 117.724 -11.729 63.895 1.00 9.37 159 MET A O 1
ATOM 1230 N N . ILE A 1 167 ? 119.701 -11.901 64.964 1.00 8.14 160 ILE A N 1
ATOM 1231 C CA . ILE A 1 167 ? 119.086 -12.142 66.264 1.00 8.82 160 ILE A CA 1
ATOM 1232 C C . ILE A 1 167 ? 118.309 -10.918 66.721 1.00 8.09 160 ILE A C 1
ATOM 1233 O O . ILE A 1 167 ? 117.188 -11.027 67.233 1.00 8.98 160 ILE A O 1
ATOM 1238 N N . ALA A 1 168 ? 118.893 -9.732 66.548 1.00 7.93 161 ALA A N 1
ATOM 1239 C CA . ALA A 1 168 ? 118.214 -8.508 66.953 1.00 8.68 161 ALA A CA 1
ATOM 1240 C C . ALA A 1 168 ? 116.890 -8.352 66.218 1.00 8.28 161 ALA A C 1
ATOM 1241 O O . ALA A 1 168 ? 115.857 -8.066 66.833 1.00 8.91 161 ALA A O 1
ATOM 1243 N N . ALA A 1 169 ? 116.902 -8.534 64.897 1.00 8.77 162 ALA A N 1
ATOM 1244 C CA . ALA A 1 169 ? 115.675 -8.364 64.125 1.00 8.98 162 ALA A CA 1
ATOM 1245 C C . ALA A 1 169 ? 114.623 -9.384 64.537 1.00 9.76 162 ALA A C 1
ATOM 1246 O O . ALA A 1 169 ? 113.454 -9.038 64.746 1.00 10.60 162 ALA A O 1
ATOM 1248 N N . LYS A 1 170 ? 115.025 -10.649 64.676 1.00 9.41 163 LYS A N 1
ATOM 1249 C CA . LYS A 1 170 ? 114.070 -11.679 65.071 1.00 11.02 163 LYS A CA 1
ATOM 1250 C C . LYS A 1 170 ? 113.439 -11.351 66.417 1.00 11.98 163 LYS A C 1
ATOM 1251 O O . LYS A 1 170 ? 112.232 -11.552 66.610 1.00 12.02 163 LYS A O 1
ATOM 1257 N N . SER A 1 171 ? 114.232 -10.833 67.359 1.00 10.19 164 SER A N 1
ATOM 1258 C CA . SER A 1 171 ? 113.684 -10.489 68.666 1.00 10.96 164 SER A CA 1
ATOM 1259 C C . SER A 1 171 ? 112.654 -9.372 68.579 1.00 11.40 164 SER A C 1
ATOM 1260 O O . SER A 1 171 ? 111.818 -9.237 69.484 1.00 12.12 164 SER A O 1
ATOM 1263 N N . LEU A 1 172 ? 112.705 -8.566 67.522 1.00 11.61 165 LEU A N 1
ATOM 1264 C CA . LEU A 1 172 ? 111.735 -7.514 67.261 1.00 11.96 165 LEU A CA 1
ATOM 1265 C C . LEU A 1 172 ? 110.621 -7.973 66.330 1.00 13.52 165 LEU A C 1
ATOM 1266 O O . LEU A 1 172 ? 109.765 -7.161 65.963 1.00 15.30 165 LEU A O 1
ATOM 1271 N N . GLY A 1 173 ? 110.619 -9.245 65.932 1.00 12.11 166 GLY A N 1
ATOM 1272 C CA . GLY A 1 173 ? 109.532 -9.793 65.144 1.00 14.14 166 GLY A CA 1
ATOM 1273 C C . GLY A 1 173 ? 109.542 -9.445 63.674 1.00 13.85 166 GLY A C 1
ATOM 1274 O O . GLY A 1 173 ? 108.511 -9.598 63.008 1.00 15.54 166 GLY A O 1
ATOM 1275 N N . VAL A 1 174 ? 110.675 -8.983 63.135 1.00 12.04 167 VAL A N 1
ATOM 1276 C CA . VAL A 1 174 ? 110.751 -8.515 61.754 1.00 13.07 167 VAL A CA 1
ATOM 1277 C C . VAL A 1 174 ? 112.039 -9.017 61.111 1.00 11.77 167 VAL A C 1
ATOM 1278 O O . VAL A 1 174 ? 112.978 -9.442 61.787 1.00 11.87 167 VAL A O 1
ATOM 1282 N N . SER A 1 175 ? 112.075 -8.966 59.781 1.00 11.82 168 SER A N 1
ATOM 1283 C CA . SER A 1 175 ? 113.316 -9.232 59.071 1.00 11.35 168 SER A CA 1
ATOM 1284 C C . SER A 1 175 ? 114.310 -8.107 59.347 1.00 9.41 168 SER A C 1
ATOM 1285 O O . SER A 1 175 ? 113.935 -6.999 59.730 1.00 10.02 168 SER A O 1
ATOM 1288 N N . TYR A 1 176 ? 115.596 -8.394 59.136 1.00 10.08 169 TYR A N 1
ATOM 1289 C CA . TYR A 1 176 ? 116.609 -7.362 59.338 1.00 9.05 169 TYR A CA 1
ATOM 1290 C C . TYR A 1 176 ? 116.378 -6.174 58.412 1.00 9.05 169 TYR A C 1
ATOM 1291 O O . TYR A 1 176 ? 116.524 -5.017 58.820 1.00 8.54 169 TYR A O 1
ATOM 1300 N N . GLU A 1 177 ? 115.993 -6.445 57.165 1.00 10.20 170 GLU A N 1
ATOM 1301 C CA . GLU A 1 177 ? 115.752 -5.374 56.208 1.00 10.94 170 GLU A CA 1
ATOM 1302 C C . GLU A 1 177 ? 114.625 -4.465 56.676 1.00 10.63 170 GLU A C 1
ATOM 1303 O O . GLU A 1 177 ? 114.738 -3.236 56.597 1.00 10.41 170 GLU A O 1
ATOM 1309 N N . ASP A 1 178 ? 113.527 -5.052 57.166 1.00 11.48 171 ASP A N 1
ATOM 1310 C CA . ASP A 1 178 ? 112.435 -4.248 57.707 1.00 11.26 171 ASP A CA 1
ATOM 1311 C C . ASP A 1 178 ? 112.863 -3.515 58.971 1.00 9.70 171 ASP A C 1
ATOM 1312 O O . ASP A 1 178 ? 112.510 -2.350 59.169 1.00 10.58 171 ASP A O 1
ATOM 1317 N N . ALA A 1 179 ? 113.609 -4.189 59.849 1.00 9.78 172 ALA A N 1
ATOM 1318 C CA . ALA A 1 179 ? 114.060 -3.537 61.073 1.00 9.78 172 ALA A CA 1
ATOM 1319 C C . ALA A 1 179 ? 114.859 -2.277 60.764 1.00 8.67 172 ALA A C 1
ATOM 1320 O O . ALA A 1 179 ? 114.677 -1.240 61.410 1.00 9.38 172 ALA A O 1
ATOM 1322 N N . ILE A 1 180 ? 115.738 -2.349 59.769 1.00 8.16 173 ILE A N 1
ATOM 1323 C CA . ILE A 1 180 ? 116.604 -1.221 59.446 1.00 7.99 173 ILE A CA 1
ATOM 1324 C C . ILE A 1 180 ? 115.851 -0.151 58.664 1.00 7.76 173 ILE A C 1
ATOM 1325 O O . ILE A 1 180 ? 115.887 1.032 59.012 1.00 8.12 173 ILE A O 1
ATOM 1330 N N . GLU A 1 181 ? 115.161 -0.541 57.590 1.00 8.27 174 GLU A N 1
ATOM 1331 C CA . GLU A 1 181 ? 114.556 0.459 56.711 1.00 8.75 174 GLU A CA 1
ATOM 1332 C C . GLU A 1 181 ? 113.198 0.957 57.188 1.00 9.04 174 GLU A C 1
ATOM 1333 O O . GLU A 1 181 ? 112.799 2.062 56.802 1.00 10.02 174 GLU A O 1
ATOM 1339 N N . LYS A 1 182 ? 112.479 0.183 57.996 1.00 8.76 175 LYS A N 1
ATOM 1340 C CA . LYS A 1 182 ? 111.174 0.610 58.487 1.00 9.71 175 LYS A CA 1
ATOM 1341 C C . LYS A 1 182 ? 111.202 1.121 59.917 1.00 10.19 175 LYS A C 1
ATOM 1342 O O . LYS A 1 182 ? 110.366 1.958 60.272 1.00 12.60 175 LYS A O 1
ATOM 1348 N N . THR A 1 183 ? 112.135 0.655 60.752 1.00 10.01 176 THR A N 1
ATOM 1349 C CA . THR A 1 183 ? 112.213 1.102 62.141 1.00 11.02 176 THR A CA 1
ATOM 1350 C C . THR A 1 183 ? 113.429 1.979 62.417 1.00 10.48 176 THR A C 1
ATOM 1351 O O . THR A 1 183 ? 113.272 3.144 62.791 1.00 11.95 176 THR A O 1
ATOM 1355 N N . LEU A 1 184 ? 114.645 1.462 62.229 1.00 9.56 177 LEU A N 1
ATOM 1356 C CA . LEU A 1 184 ? 115.822 2.137 62.770 1.00 9.22 177 LEU A CA 1
ATOM 1357 C C . LEU A 1 184 ? 116.145 3.421 62.014 1.00 8.77 177 LEU A C 1
ATOM 1358 O O . LEU A 1 184 ? 116.211 4.503 62.610 1.00 9.28 177 LEU A O 1
ATOM 1363 N N . LEU A 1 185 ? 116.380 3.322 60.706 1.00 8.68 178 LEU A N 1
ATOM 1364 C CA . LEU A 1 185 ? 116.723 4.524 59.952 1.00 8.52 178 LEU A CA 1
ATOM 1365 C C . LEU A 1 185 ? 115.628 5.581 60.010 1.00 8.90 178 LEU A C 1
ATOM 1366 O O . LEU A 1 185 ? 115.963 6.763 60.202 1.00 9.66 178 LEU A O 1
ATOM 1371 N N . PRO A 1 186 ? 114.337 5.250 59.873 1.00 9.51 179 PRO A N 1
ATOM 1372 C CA . PRO A 1 186 ? 113.315 6.296 60.034 1.00 11.28 179 PRO A CA 1
ATOM 1373 C C . PRO A 1 186 ? 113.335 6.964 61.398 1.00 10.77 179 PRO A C 1
ATOM 1374 O O . PRO A 1 186 ? 113.217 8.192 61.473 1.00 12.38 179 PRO A O 1
ATOM 1378 N N . GLN A 1 187 ? 113.488 6.195 62.479 1.00 11.13 180 GLN A N 1
ATOM 1379 C CA . GLN A 1 187 ? 113.515 6.790 63.816 1.00 12.14 180 GLN A CA 1
ATOM 1380 C C . GLN A 1 187 ? 114.734 7.684 64.015 1.00 11.46 180 GLN A C 1
ATOM 1381 O O . GLN A 1 187 ? 114.684 8.634 64.810 1.00 12.55 180 GLN A O 1
ATOM 1387 N N . LEU A 1 188 ? 115.834 7.397 63.318 1.00 10.76 181 LEU A N 1
ATOM 1388 C CA . LEU A 1 188 ? 117.012 8.252 63.359 1.00 10.97 181 LEU A CA 1
ATOM 1389 C C . LEU A 1 188 ? 116.912 9.441 62.415 1.00 11.05 181 LEU A C 1
ATOM 1390 O O . LEU A 1 188 ? 117.830 10.266 62.383 1.00 11.86 181 LEU A O 1
ATOM 1395 N N . GLY A 1 189 ? 115.830 9.554 61.646 1.00 11.02 182 GLY A N 1
ATOM 1396 C CA . GLY A 1 189 ? 115.717 10.644 60.701 1.00 11.73 182 GLY A CA 1
ATOM 1397 C C . GLY A 1 189 ? 116.633 10.522 59.510 1.00 10.42 182 GLY A C 1
ATOM 1398 O O . GLY A 1 189 ? 116.942 11.527 58.868 1.00 11.73 182 GLY A O 1
ATOM 1399 N N . MET A 1 190 ? 117.079 9.308 59.192 1.00 9.06 183 MET A N 1
ATOM 1400 C CA . MET A 1 190 ? 118.021 9.077 58.101 1.00 9.15 183 MET A CA 1
ATOM 1401 C C . MET A 1 190 ? 117.229 8.601 56.888 1.00 8.87 183 MET A C 1
ATOM 1402 O O . MET A 1 190 ? 117.116 7.409 56.601 1.00 9.88 183 MET A O 1
ATOM 1407 N N . HIS A 1 191 ? 116.659 9.569 56.174 1.00 9.55 184 HIS A N 1
ATOM 1408 C CA . HIS A 1 191 ? 115.724 9.288 55.093 1.00 10.46 184 HIS A CA 1
ATOM 1409 C C . HIS A 1 191 ? 116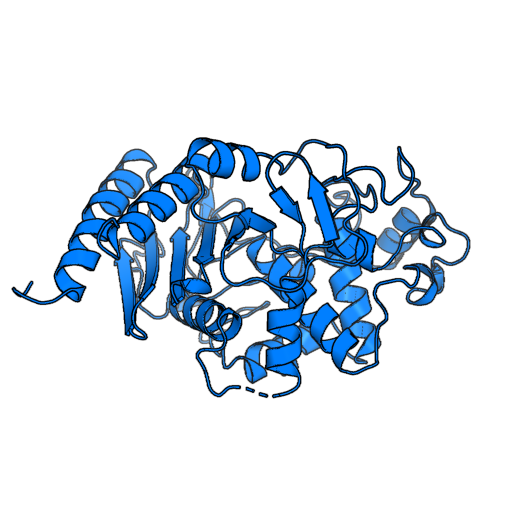.404 9.003 53.767 1.00 10.95 184 HIS A C 1
ATOM 1410 O O . HIS A 1 191 ? 115.730 8.565 52.829 1.00 13.23 184 HIS A O 1
ATOM 1417 N N . HIS A 1 192 ? 117.710 9.218 53.671 1.00 9.87 185 HIS A N 1
ATOM 1418 C CA . HIS A 1 192 ? 118.475 8.916 52.468 1.00 9.74 185 HIS A CA 1
ATOM 1419 C C . HIS A 1 192 ? 119.572 7.905 52.768 1.00 8.45 185 HIS A C 1
ATOM 1420 O O . HIS A 1 192 ? 120.722 8.028 52.338 1.00 9.93 185 HIS A O 1
ATOM 1427 N N . SER A 1 193 ? 119.184 6.887 53.525 1.00 8.09 186 SER A N 1
ATOM 1428 C CA . SER A 1 193 ? 120.029 5.768 53.899 1.00 7.59 186 SER A CA 1
ATOM 1429 C C . SER A 1 193 ? 119.246 4.500 53.600 1.00 7.87 186 SER A C 1
ATOM 1430 O O . SER A 1 193 ? 118.054 4.418 53.924 1.00 8.56 186 SER A O 1
ATOM 1433 N N . TYR A 1 194 ? 119.901 3.524 52.973 1.00 7.42 187 TYR A N 1
ATOM 1434 C CA . TYR A 1 194 ? 119.184 2.375 52.442 1.00 8.07 187 TYR A CA 1
ATOM 1435 C C . TYR A 1 194 ? 120.049 1.130 52.503 1.00 8.28 187 TYR A C 1
ATOM 1436 O O . TYR A 1 194 ? 121.276 1.195 52.393 1.00 8.92 187 TYR A O 1
ATOM 1445 N N . LEU A 1 195 ? 119.382 -0.014 52.633 1.00 8.15 188 LEU A N 1
ATOM 1446 C CA . LEU A 1 195 ? 119.978 -1.287 52.248 1.00 8.44 188 LEU A CA 1
ATOM 1447 C C . LEU A 1 195 ? 119.738 -1.596 50.778 1.00 8.67 188 LEU A C 1
ATOM 1448 O O . LEU A 1 195 ? 120.596 -2.204 50.134 1.00 9.99 188 LEU A O 1
ATOM 1453 N N . LYS A 1 196 ? 118.586 -1.192 50.241 1.00 9.64 189 LYS A N 1
ATOM 1454 C CA . LYS A 1 196 ? 118.250 -1.311 48.823 1.00 9.73 189 LYS A CA 1
ATOM 1455 C C . LYS A 1 196 ? 117.902 0.082 48.317 1.00 9.28 189 LYS A C 1
ATOM 1456 O O . LYS A 1 196 ? 116.887 0.653 48.729 1.00 9.49 189 LYS A O 1
ATOM 1462 N N . VAL A 1 197 ? 118.721 0.618 47.421 1.00 9.37 190 VAL A N 1
ATOM 1463 C CA . VAL A 1 197 ? 118.487 1.977 46.919 1.00 9.12 190 VAL A CA 1
ATOM 1464 C C . VAL A 1 197 ? 117.248 1.977 46.028 1.00 9.03 190 VAL A C 1
ATOM 1465 O O . VAL A 1 197 ? 117.161 1.160 45.094 1.00 10.53 190 VAL A O 1
ATOM 1469 N N . PRO A 1 198 ? 116.280 2.857 46.268 1.00 9.24 191 PRO A N 1
ATOM 1470 C CA . PRO A 1 198 ? 115.061 2.878 45.451 1.00 9.82 191 PRO A CA 1
ATOM 1471 C C . PRO A 1 198 ? 115.290 3.579 44.116 1.00 10.11 191 PRO A C 1
ATOM 1472 O O . PRO A 1 198 ? 116.287 4.273 43.900 1.00 10.53 191 PRO A O 1
ATOM 1476 N N . ALA A 1 199 ? 114.311 3.407 43.218 1.00 10.65 192 ALA A N 1
ATOM 1477 C CA . ALA A 1 199 ? 114.486 3.811 41.824 1.00 10.73 192 ALA A CA 1
ATOM 1478 C C . ALA A 1 199 ? 114.728 5.309 41.689 1.00 11.55 192 ALA A C 1
ATOM 1479 O O . ALA A 1 199 ? 115.488 5.744 40.812 1.00 11.95 192 ALA A O 1
ATOM 1481 N N . ASP A 1 200 ? 114.082 6.116 42.530 1.00 10.86 193 ASP A N 1
ATOM 1482 C CA . ASP A 1 200 ? 114.230 7.561 42.442 1.00 11.83 193 ASP A CA 1
ATOM 1483 C C . ASP A 1 200 ? 115.555 8.060 43.005 1.00 10.80 193 ASP A C 1
ATOM 1484 O O . ASP A 1 200 ? 115.844 9.256 42.891 1.00 12.74 193 ASP A O 1
ATOM 1489 N N . GLN A 1 201 ? 116.360 7.179 43.593 1.00 10.85 194 GLN A N 1
ATOM 1490 C CA . GLN A 1 201 ? 117.661 7.538 44.136 1.00 10.12 194 GLN A CA 1
ATOM 1491 C C . GLN A 1 201 ? 118.817 6.907 43.375 1.00 10.93 194 GLN A C 1
ATOM 1492 O O . GLN A 1 201 ? 119.978 7.213 43.674 1.00 10.15 194 GLN A O 1
ATOM 1498 N N . MET A 1 202 ? 118.540 6.045 42.394 1.00 11.10 195 MET A N 1
ATOM 1499 C CA . MET A 1 202 ? 119.630 5.416 41.656 1.00 11.81 195 MET A CA 1
ATOM 1500 C C . MET A 1 202 ? 120.509 6.447 40.966 1.00 11.47 195 MET A C 1
ATOM 1501 O O . MET A 1 202 ? 121.723 6.247 40.855 1.00 12.18 195 MET A O 1
ATOM 1506 N N . GLU A 1 203 ? 119.926 7.561 40.520 1.00 11.26 196 GLU A N 1
ATOM 1507 C CA . GLU A 1 203 ? 120.715 8.605 39.877 1.00 12.00 196 GLU A CA 1
ATOM 1508 C C . GLU A 1 203 ? 121.722 9.233 40.831 1.00 11.76 196 GLU A C 1
ATOM 1509 O O . GLU A 1 203 ? 122.678 9.870 40.376 1.00 13.33 196 GLU A O 1
ATOM 1515 N N . ASN A 1 204 ? 121.520 9.074 42.138 1.00 10.22 197 ASN A N 1
ATOM 1516 C CA . ASN A 1 204 ? 122.398 9.618 43.163 1.00 10.05 197 ASN A CA 1
ATOM 1517 C C . ASN A 1 204 ? 123.385 8.596 43.699 1.00 10.16 197 ASN A C 1
ATOM 1518 O O . ASN A 1 204 ? 124.232 8.950 44.526 1.00 10.47 197 ASN A O 1
ATOM 1523 N N . TYR A 1 205 ? 123.294 7.347 43.265 1.00 10.17 198 TYR A N 1
ATOM 1524 C CA . TYR A 1 205 ? 124.129 6.283 43.805 1.00 10.13 198 TYR A CA 1
ATOM 1525 C C . TYR A 1 205 ? 125.457 6.294 43.056 1.00 9.83 198 TYR A C 1
ATOM 1526 O O . TYR A 1 205 ? 125.531 5.894 41.886 1.00 11.01 198 TYR A O 1
ATOM 1535 N N . ALA A 1 206 ? 126.500 6.783 43.723 1.00 9.26 199 ALA A N 1
ATOM 1536 C CA . ALA A 1 206 ? 127.822 6.835 43.119 1.00 9.22 199 ALA A CA 1
ATOM 1537 C C . ALA A 1 206 ? 128.265 5.444 42.698 1.00 9.23 199 ALA A C 1
ATOM 1538 O O . ALA A 1 206 ? 127.873 4.438 43.294 1.00 9.16 199 ALA A O 1
ATOM 1540 N N . TRP A 1 207 ? 129.095 5.392 41.660 1.00 9.65 200 TRP A N 1
ATOM 1541 C CA . TRP A 1 207 ? 129.795 4.168 41.318 1.00 9.20 200 TRP A CA 1
ATOM 1542 C C . TRP A 1 207 ? 131.096 4.108 42.104 1.00 9.62 200 TRP A C 1
ATOM 1543 O O . TRP A 1 207 ? 131.730 5.138 42.352 1.00 9.81 200 TRP A O 1
ATOM 1554 N N . GLY A 1 208 ? 131.458 2.907 42.536 1.00 9.53 201 GLY A N 1
ATOM 1555 C CA . GLY A 1 208 ? 132.760 2.696 43.119 1.00 10.00 201 GLY A CA 1
ATOM 1556 C C . GLY A 1 208 ? 133.757 2.306 42.060 1.00 9.13 201 GLY A C 1
ATOM 1557 O O . GLY A 1 208 ? 133.392 1.784 41.013 1.00 10.83 201 GLY A O 1
ATOM 1558 N N . TYR A 1 209 ? 135.033 2.563 42.318 1.00 10.03 202 TYR A N 1
ATOM 1559 C CA . TYR A 1 209 ? 136.082 2.263 41.350 1.00 9.89 202 TYR A CA 1
ATOM 1560 C C . TYR A 1 209 ? 137.097 1.334 41.999 1.00 10.75 202 TYR A C 1
ATOM 1561 O O . TYR A 1 209 ? 137.747 1.707 42.983 1.00 11.73 202 TYR A O 1
ATOM 1570 N N . ASN A 1 210 ? 137.195 0.110 41.472 1.00 11.13 203 ASN A N 1
ATOM 1571 C CA . ASN A 1 210 ? 137.997 -0.934 42.097 1.00 11.68 203 ASN A CA 1
ATOM 1572 C C . ASN A 1 210 ? 139.477 -0.735 41.768 1.00 12.09 203 ASN A C 1
ATOM 1573 O O . ASN A 1 210 ? 139.885 0.285 41.203 1.00 11.73 203 ASN A O 1
ATOM 1578 N N . LYS A 1 211 ? 140.303 -1.724 42.125 1.00 12.89 204 LYS A N 1
ATOM 1579 C CA . LYS A 1 211 ? 141.745 -1.594 41.935 1.00 16.39 204 LYS A CA 1
ATOM 1580 C C . LYS A 1 211 ? 142.118 -1.429 40.471 1.00 16.90 204 LYS A C 1
ATOM 1581 O O . LYS A 1 211 ? 143.132 -0.793 40.159 1.00 19.62 204 LYS A O 1
ATOM 1587 N N . LYS A 1 212 ? 141.335 -2.002 39.565 1.00 15.90 205 LYS A N 1
ATOM 1588 C CA . LYS A 1 212 ? 141.554 -1.820 38.138 1.00 15.78 205 LYS A CA 1
ATOM 1589 C C . LYS A 1 212 ? 140.716 -0.683 37.568 1.00 16.53 205 LYS A C 1
ATOM 1590 O O . LYS A 1 212 ? 140.594 -0.562 36.345 1.00 17.42 205 LYS A O 1
ATOM 1596 N N . ASP A 1 213 ? 140.152 0.155 38.439 1.00 15.34 206 ASP A N 1
ATOM 1597 C CA . ASP A 1 213 ? 139.402 1.346 38.047 1.00 14.99 206 ASP A CA 1
ATOM 1598 C C . ASP A 1 213 ? 138.136 1.021 37.258 1.00 15.41 206 ASP A C 1
ATOM 1599 O O . ASP A 1 213 ? 137.653 1.839 36.475 1.00 16.62 206 ASP A O 1
ATOM 1604 N N . GLU A 1 214 ? 137.584 -0.144 37.481 1.00 14.57 207 GLU A N 1
ATOM 1605 C CA . GLU A 1 214 ? 136.297 -0.537 36.925 1.00 16.21 207 GLU A CA 1
ATOM 1606 C C . GLU A 1 214 ? 135.173 -0.043 37.834 1.00 12.49 207 GLU A C 1
ATOM 1607 O O . GLU A 1 214 ? 135.286 -0.134 39.061 1.00 13.31 207 GLU A O 1
ATOM 1613 N N . PRO A 1 215 ? 134.086 0.479 37.265 1.00 11.90 208 PRO A N 1
ATOM 1614 C CA . PRO A 1 215 ? 132.945 0.902 38.093 1.00 14.55 208 PRO A CA 1
ATOM 1615 C C . PRO A 1 215 ? 132.191 -0.306 38.632 1.00 12.56 208 PRO A C 1
ATOM 1616 O O . PRO A 1 215 ? 131.780 -1.188 37.872 1.00 14.86 208 PRO A O 1
ATOM 1620 N N . VAL A 1 216 ? 132.014 -0.347 39.956 1.00 11.18 209 VAL A N 1
ATOM 1621 C CA . VAL A 1 216 ? 131.394 -1.488 40.620 1.00 11.73 209 VAL A CA 1
ATOM 1622 C C . VAL A 1 216 ? 130.438 -1.024 41.712 1.00 11.09 209 VAL A C 1
ATOM 1623 O O . VAL A 1 216 ? 130.621 0.031 42.333 1.00 11.18 209 VAL A O 1
ATOM 1627 N N . HIS A 1 217 ? 129.410 -1.840 41.940 1.00 11.97 210 HIS A N 1
ATOM 1628 C CA . HIS A 1 217 ? 128.535 -1.754 43.096 1.00 11.59 210 HIS A CA 1
ATOM 1629 C C . HIS A 1 217 ? 128.591 -3.073 43.851 1.00 11.24 210 HIS A C 1
ATOM 1630 O O . HIS A 1 217 ? 128.744 -4.145 43.255 1.00 13.44 210 HIS A O 1
ATOM 1637 N N . VAL A 1 218 ? 128.461 -2.982 45.176 1.00 11.14 211 VAL A N 1
ATOM 1638 C CA . VAL A 1 218 ? 128.622 -4.153 46.028 1.00 11.12 211 VAL A CA 1
ATOM 1639 C C . VAL A 1 218 ? 127.527 -5.178 45.755 1.00 13.29 211 VAL A C 1
ATOM 1640 O O . VAL A 1 218 ? 126.357 -4.834 45.544 1.00 15.44 211 VAL A O 1
ATOM 1644 N N . ASN A 1 219 ? 127.912 -6.454 45.762 1.00 13.50 212 ASN A N 1
ATOM 1645 C CA . ASN A 1 219 ? 126.977 -7.558 45.578 1.00 15.90 212 ASN A CA 1
ATOM 1646 C C . ASN A 1 219 ? 126.507 -8.023 46.948 1.00 13.57 212 ASN A C 1
ATOM 1647 O O . ASN A 1 219 ? 127.326 -8.389 47.796 1.00 15.55 212 ASN A O 1
ATOM 1652 N N . MET A 1 220 ? 125.198 -8.004 47.163 1.00 13.78 213 MET A N 1
ATOM 1653 C CA . MET A 1 220 ? 124.625 -8.316 48.463 1.00 13.18 213 MET A CA 1
ATOM 1654 C C . MET A 1 220 ? 124.321 -9.807 48.554 1.00 16.46 213 MET A C 1
ATOM 1655 O O . MET A 1 220 ? 123.490 -10.325 47.799 1.00 18.50 213 MET A O 1
ATOM 1660 N N . GLU A 1 221 ? 124.977 -10.488 49.487 1.00 12.80 214 GLU A N 1
ATOM 1661 C CA . GLU A 1 221 ? 124.830 -11.922 49.693 1.00 14.61 214 GLU A CA 1
ATOM 1662 C C . GLU A 1 221 ? 124.285 -12.190 51.101 1.00 13.26 214 GLU A C 1
ATOM 1663 O O . GLU A 1 221 ? 123.902 -11.265 51.822 1.00 12.60 214 GLU A O 1
ATOM 1669 N N . ILE A 1 222 ? 124.254 -13.466 51.496 1.00 15.38 215 ILE A N 1
ATOM 1670 C CA . ILE A 1 222 ? 123.522 -13.845 52.702 1.00 14.11 215 ILE A CA 1
ATOM 1671 C C . ILE A 1 222 ? 124.122 -13.185 53.945 1.00 10.81 215 ILE A C 1
ATOM 1672 O O . ILE A 1 222 ? 125.347 -13.135 54.124 1.00 12.58 215 ILE A O 1
ATOM 1677 N N . LEU A 1 223 ? 123.244 -12.650 54.801 1.00 11.44 216 LEU A N 1
ATOM 1678 C CA . LEU A 1 223 ? 123.617 -11.866 55.985 1.00 10.30 216 LEU A CA 1
ATOM 1679 C C . LEU A 1 223 ? 124.507 -10.673 55.649 1.00 10.42 216 LEU A C 1
ATOM 1680 O O . LEU A 1 223 ? 125.165 -10.107 56.535 1.00 10.76 216 LEU A O 1
ATOM 1685 N N . GLY A 1 224 ? 124.521 -10.260 54.379 1.00 10.48 217 GLY A N 1
ATOM 1686 C CA . GLY A 1 224 ? 125.346 -9.137 53.976 1.00 11.19 217 GLY A CA 1
ATOM 1687 C C . GLY A 1 224 ? 124.809 -7.786 54.391 1.00 9.28 217 GLY A C 1
ATOM 1688 O O . GLY A 1 224 ? 125.586 -6.854 54.629 1.00 10.51 217 GLY A O 1
ATOM 1689 N N . ASN A 1 225 ? 123.489 -7.644 54.478 1.00 8.83 218 ASN A N 1
ATOM 1690 C CA . ASN A 1 225 ? 122.936 -6.367 54.911 1.00 8.54 218 ASN A CA 1
ATOM 1691 C C . ASN A 1 225 ? 123.488 -5.973 56.271 1.00 7.41 218 ASN A C 1
ATOM 1692 O O . ASN A 1 225 ? 123.853 -4.810 56.493 1.00 8.05 218 ASN A O 1
ATOM 1697 N N . GLU A 1 226 ? 123.546 -6.941 57.190 1.00 7.82 219 GLU A N 1
ATOM 1698 C CA . GLU A 1 226 ? 124.037 -6.703 58.542 1.00 8.05 219 GLU A CA 1
ATOM 1699 C C . GLU A 1 226 ? 125.484 -6.236 58.537 1.00 7.64 219 GLU A C 1
ATOM 1700 O O . GLU A 1 226 ? 125.858 -5.341 59.307 1.00 8.95 219 GLU A O 1
ATOM 1706 N N . ALA A 1 227 ? 126.320 -6.853 57.698 1.00 7.43 220 ALA A N 1
ATOM 1707 C CA . ALA A 1 227 ? 127.759 -6.638 57.755 1.00 8.01 220 ALA A CA 1
ATOM 1708 C C . ALA A 1 227 ? 128.247 -5.505 56.868 1.00 7.99 220 ALA A C 1
ATOM 1709 O O . ALA A 1 227 ? 129.241 -4.857 57.215 1.00 9.13 220 ALA A O 1
ATOM 1711 N N . TYR A 1 228 ? 127.580 -5.256 55.733 1.00 7.16 221 TYR A N 1
ATOM 1712 C CA . TYR A 1 228 ? 128.159 -4.317 54.765 1.00 8.18 221 TYR A CA 1
ATOM 1713 C C . TYR A 1 228 ? 127.137 -3.680 53.827 1.00 7.54 221 TYR A C 1
ATOM 1714 O O . TYR A 1 228 ? 127.560 -3.144 52.800 1.00 8.82 221 TYR A O 1
ATOM 1723 N N . GLY A 1 229 ? 125.844 -3.673 54.133 1.00 7.64 222 GLY A N 1
ATOM 1724 C CA . GLY A 1 229 ? 124.851 -3.312 53.135 1.00 8.22 222 GLY A CA 1
ATOM 1725 C C . GLY A 1 229 ? 124.452 -1.853 52.980 1.00 8.57 222 GLY A C 1
ATOM 1726 O O . GLY A 1 229 ? 123.747 -1.546 52.015 1.00 9.70 222 GLY A O 1
ATOM 1727 N N . ILE A 1 230 ? 124.858 -0.944 53.864 1.00 7.41 223 ILE A N 1
ATOM 1728 C CA . ILE A 1 230 ? 124.293 0.407 53.866 1.00 7.78 223 ILE A CA 1
ATOM 1729 C C . ILE A 1 230 ? 124.865 1.251 52.730 1.00 7.05 223 ILE A C 1
ATOM 1730 O O . ILE A 1 230 ? 126.085 1.283 52.507 1.00 7.50 223 ILE A O 1
ATOM 1735 N N . LYS A 1 231 ? 123.976 1.974 52.039 1.00 7.32 224 LYS A N 1
ATOM 1736 C CA . LYS A 1 231 ? 124.322 3.081 51.156 1.00 7.49 224 LYS A CA 1
ATOM 1737 C C . LYS A 1 231 ? 123.681 4.331 51.742 1.00 7.39 224 LYS A C 1
ATOM 1738 O O . LYS A 1 231 ? 122.511 4.295 52.135 1.00 8.38 224 LYS A O 1
ATOM 1744 N N . THR A 1 232 ? 124.434 5.430 51.812 1.00 7.36 225 THR A N 1
ATOM 1745 C CA . THR A 1 232 ? 123.962 6.591 52.558 1.00 7.21 225 THR A CA 1
ATOM 1746 C C . THR A 1 232 ? 124.719 7.837 52.106 1.00 7.01 225 THR A C 1
ATOM 1747 O O . THR A 1 232 ? 125.705 7.760 51.370 1.00 7.52 225 THR A O 1
ATOM 1751 N N . THR A 1 233 ? 124.231 8.989 52.552 1.00 7.48 226 THR A N 1
ATOM 1752 C CA . THR A 1 233 ? 124.876 10.267 52.284 1.00 7.85 226 THR A CA 1
ATOM 1753 C C . THR A 1 233 ? 125.724 10.683 53.480 1.00 7.41 226 THR A C 1
ATOM 1754 O O . THR A 1 233 ? 125.507 10.244 54.614 1.00 7.20 226 THR A O 1
ATOM 1758 N N . SER A 1 234 ? 126.684 11.570 53.218 1.00 7.73 227 SER A N 1
ATOM 1759 C CA . SER A 1 234 ? 127.469 12.110 54.321 1.00 7.58 227 SER A CA 1
ATOM 1760 C C . SER A 1 234 ? 126.598 12.895 55.294 1.00 7.65 227 SER A C 1
ATOM 1761 O O . SER A 1 234 ? 126.855 12.886 56.502 1.00 7.81 227 SER A O 1
ATOM 1764 N N . SER A 1 235 ? 125.547 13.554 54.798 1.00 7.88 228 SER A N 1
ATOM 1765 C CA . SER A 1 235 ? 124.657 14.297 55.686 1.00 8.44 228 SER A CA 1
ATOM 1766 C C . SER A 1 235 ? 123.883 13.371 56.615 1.00 6.86 228 SER A C 1
ATOM 1767 O O . SER A 1 235 ? 123.727 13.668 57.806 1.00 7.54 228 SER A O 1
ATOM 1770 N N . ASP A 1 236 ? 123.375 12.254 56.090 1.00 7.42 229 ASP A N 1
ATOM 1771 C CA . ASP A 1 236 ? 122.701 11.295 56.963 1.00 7.54 229 ASP A CA 1
ATOM 1772 C C . ASP A 1 236 ? 123.661 10.720 57.994 1.00 7.37 229 ASP A C 1
ATOM 1773 O O . ASP A 1 236 ? 123.294 10.540 59.160 1.00 7.35 229 ASP A O 1
ATOM 1778 N N . LEU A 1 237 ? 124.889 10.401 57.582 1.00 7.71 230 LEU A N 1
ATOM 1779 C CA . LEU A 1 237 ? 125.841 9.879 58.555 1.00 7.76 230 LEU A CA 1
ATOM 1780 C C . LEU A 1 237 ? 126.260 10.932 59.565 1.00 7.39 230 LEU A C 1
ATOM 1781 O O . LEU A 1 237 ? 126.530 10.596 60.720 1.00 7.52 230 LEU A O 1
ATOM 1786 N N . LEU A 1 238 ? 126.319 12.204 59.168 1.00 7.00 231 LEU A N 1
ATOM 1787 C CA . LEU A 1 238 ? 126.609 13.224 60.168 1.00 7.25 231 LEU A CA 1
ATOM 1788 C C . LEU A 1 238 ? 125.480 13.316 61.186 1.00 6.97 231 LEU A C 1
ATOM 1789 O O . LEU A 1 238 ? 125.728 13.516 62.381 1.00 7.63 231 LEU A O 1
ATOM 1794 N N . ARG A 1 239 ? 124.233 13.160 60.737 1.00 7.13 232 ARG A N 1
ATOM 1795 C CA . ARG A 1 239 ? 123.120 13.101 61.680 1.00 8.06 232 ARG A CA 1
ATOM 1796 C C . ARG A 1 239 ? 123.279 11.921 62.636 1.00 7.44 232 ARG A C 1
ATOM 1797 O O . ARG A 1 239 ? 123.053 12.048 63.844 1.00 7.59 232 ARG A O 1
ATOM 1805 N N . TYR A 1 240 ? 123.696 10.770 62.108 1.00 7.30 233 TYR A N 1
ATOM 1806 C CA . TYR A 1 240 ? 123.949 9.588 62.933 1.00 7.34 233 TYR A CA 1
ATOM 1807 C C . TYR A 1 240 ? 125.025 9.873 63.970 1.00 7.07 233 TYR A C 1
ATOM 1808 O O . TYR A 1 240 ? 124.907 9.462 65.133 1.00 7.43 233 TYR A O 1
ATOM 1817 N N . VAL A 1 241 ? 126.084 10.575 63.565 1.00 7.90 234 VAL A N 1
ATOM 1818 C CA . VAL A 1 241 ? 127.140 10.947 64.504 1.00 7.84 234 VAL A CA 1
ATOM 1819 C C . VAL A 1 241 ? 126.597 11.881 65.583 1.00 7.85 234 VAL A C 1
ATOM 1820 O O . VAL A 1 241 ? 126.853 11.693 66.778 1.00 7.83 234 VAL A O 1
ATOM 1824 N N . GLN A 1 242 ? 125.830 12.900 65.179 1.00 7.89 235 GLN A N 1
ATOM 1825 C CA . GLN A 1 242 ? 125.237 13.803 66.161 1.00 8.37 235 GLN A CA 1
ATOM 1826 C C . GLN A 1 242 ? 124.311 13.063 67.115 1.00 8.13 235 GLN A C 1
ATOM 1827 O O . GLN A 1 242 ? 124.290 13.350 68.319 1.00 8.22 235 GLN A O 1
ATOM 1833 N N . ALA A 1 243 ? 123.510 12.136 66.591 1.00 8.07 236 ALA A N 1
ATOM 1834 C CA . ALA A 1 243 ? 122.622 11.357 67.450 1.00 8.73 236 ALA A CA 1
ATOM 1835 C C . ALA A 1 243 ? 123.422 10.535 68.454 1.00 7.68 236 ALA A C 1
ATOM 1836 O O . ALA A 1 243 ? 123.033 10.400 69.625 1.00 8.30 236 ALA A O 1
ATOM 1838 N N . ASN A 1 244 ? 124.547 9.972 68.006 1.00 7.60 237 ASN A N 1
ATOM 1839 C CA . ASN A 1 244 ? 125.457 9.250 68.884 1.00 7.98 237 ASN A CA 1
ATOM 1840 C C . ASN A 1 244 ? 126.102 10.146 69.934 1.00 8.14 237 ASN A C 1
ATOM 1841 O O . ASN A 1 244 ? 126.622 9.625 70.926 1.00 10.25 237 ASN A O 1
ATOM 1846 N N . MET A 1 245 ? 126.063 11.466 69.759 1.00 8.03 238 MET A N 1
ATOM 1847 C CA . MET A 1 245 ? 126.534 12.406 70.768 1.00 7.87 238 MET A CA 1
ATOM 1848 C C . MET A 1 245 ? 125.392 13.108 71.488 1.00 8.84 238 MET A C 1
ATOM 1849 O O . MET A 1 245 ? 125.625 14.092 72.199 1.00 10.58 238 MET A O 1
ATOM 1854 N N . GLY A 1 246 ? 124.166 12.616 71.334 1.00 9.12 239 GLY A N 1
ATOM 1855 C CA . GLY A 1 246 ? 123.038 13.153 72.068 1.00 10.43 239 GLY A CA 1
ATOM 1856 C C . GLY A 1 246 ? 122.661 14.565 71.694 1.00 10.43 239 GLY A C 1
ATOM 1857 O O . GLY A 1 246 ? 122.035 15.265 72.495 1.00 12.44 239 GLY A O 1
ATOM 1858 N N . GLN A 1 247 ? 123.020 15.012 70.497 1.00 9.91 240 GLN A N 1
ATOM 1859 C CA . GLN A 1 247 ? 122.836 16.409 70.134 1.00 11.09 240 GLN A CA 1
ATOM 1860 C C . GLN A 1 247 ? 121.473 16.712 69.538 1.00 12.83 240 GLN A C 1
ATOM 1861 O O . GLN A 1 247 ? 121.137 17.892 69.376 1.00 15.60 240 GLN A O 1
ATOM 1867 N N . LEU A 1 248 ? 120.688 15.696 69.209 1.00 13.47 241 LEU A N 1
ATOM 1868 C CA . LEU A 1 248 ? 119.453 15.872 68.465 1.00 13.95 241 LEU A CA 1
ATOM 1869 C C . LEU A 1 248 ? 118.259 15.465 69.312 1.00 14.75 241 LEU A C 1
ATOM 1870 O O . LEU A 1 248 ? 118.338 14.539 70.127 1.00 15.76 241 LEU A O 1
ATOM 1875 N N . LYS A 1 249 ? 117.144 16.158 69.097 1.00 16.23 242 LYS A N 1
ATOM 1876 C CA . LYS A 1 249 ? 115.856 15.752 69.650 1.00 18.66 242 LYS A CA 1
ATOM 1877 C C . LYS A 1 249 ? 115.280 14.722 68.689 1.00 24.66 242 LYS A C 1
ATOM 1878 O O . LYS A 1 249 ? 114.630 15.057 67.696 1.00 28.36 242 LYS A O 1
ATOM 1880 N N . LEU A 1 250 ? 115.541 13.453 68.978 1.00 25.95 243 LEU A N 1
ATOM 1881 C CA . LEU A 1 250 ? 115.161 12.359 68.090 1.00 23.30 243 LEU A CA 1
ATOM 1882 C C . LEU A 1 250 ? 113.647 12.228 67.974 1.00 28.44 243 LEU A C 1
ATOM 1883 O O . LEU A 1 250 ? 113.083 11.176 68.278 1.00 33.48 243 LEU A O 1
ATOM 1888 N N . ALA A 1 254 ? 112.614 7.923 73.690 1.00 30.77 247 ALA A N 1
ATOM 1889 C CA . ALA A 1 254 ? 113.870 7.968 74.430 1.00 26.73 247 ALA A CA 1
ATOM 1890 C C . ALA A 1 254 ? 114.634 6.656 74.288 1.00 22.58 247 ALA A C 1
ATOM 1891 O O . ALA A 1 254 ? 115.849 6.607 74.511 1.00 19.78 247 ALA A O 1
ATOM 1893 N N . LYS A 1 255 ? 113.914 5.592 73.921 1.00 21.98 248 LYS A N 1
ATOM 1894 C CA . LYS A 1 255 ? 114.555 4.290 73.774 1.00 19.67 248 LYS A CA 1
ATOM 1895 C C . LYS A 1 255 ? 115.647 4.328 72.716 1.00 15.73 248 LYS A C 1
ATOM 1896 O O . LYS A 1 255 ? 116.693 3.688 72.872 1.00 14.53 248 LYS A O 1
ATOM 1902 N N . MET A 1 256 ? 115.433 5.089 71.642 1.00 15.54 249 MET A N 1
ATOM 1903 C CA . MET A 1 256 ? 116.430 5.138 70.579 1.00 14.06 249 MET A CA 1
ATOM 1904 C C . MET A 1 256 ? 117.717 5.806 71.048 1.00 13.29 249 MET A C 1
ATOM 1905 O O . MET A 1 256 ? 118.814 5.318 70.749 1.00 11.19 249 MET A O 1
ATOM 1910 N N . GLN A 1 257 ? 117.613 6.920 71.777 1.00 12.85 250 GLN A N 1
ATOM 1911 C CA . GLN A 1 257 ? 118.824 7.547 72.295 1.00 11.84 250 GLN A CA 1
ATOM 1912 C C . GLN A 1 257 ? 119.555 6.610 73.244 1.00 10.25 250 GLN A C 1
ATOM 1913 O O . GLN A 1 257 ? 120.785 6.498 73.193 1.00 10.03 250 GLN A O 1
ATOM 1919 N N . GLN A 1 258 ? 118.814 5.935 74.126 1.00 10.60 251 GLN A N 1
ATOM 1920 C CA . GLN A 1 258 ? 119.434 4.965 75.019 1.00 10.10 251 GLN A CA 1
ATOM 1921 C C . GLN A 1 258 ? 120.150 3.887 74.223 1.00 9.22 251 GLN A C 1
ATOM 1922 O O . GLN A 1 258 ? 121.262 3.478 74.577 1.00 10.15 251 GLN A O 1
ATOM 1928 N N . ALA A 1 259 ? 119.523 3.416 73.146 1.00 9.23 252 ALA A N 1
ATOM 1929 C CA . ALA A 1 259 ? 120.114 2.363 72.329 1.00 9.12 252 ALA A CA 1
ATOM 1930 C C . ALA A 1 259 ? 121.411 2.834 71.688 1.00 8.55 252 ALA A C 1
ATOM 1931 O O . ALA A 1 259 ? 122.422 2.120 71.711 1.00 8.08 252 ALA A O 1
ATOM 1933 N N . LEU A 1 260 ? 121.396 4.034 71.096 1.00 8.21 253 LEU A N 1
ATOM 1934 C CA . LEU A 1 260 ? 122.599 4.585 70.476 1.00 7.61 253 LEU A CA 1
ATOM 1935 C C . LEU A 1 260 ? 123.732 4.679 71.485 1.00 7.23 253 LEU A C 1
ATOM 1936 O O . LEU A 1 260 ? 124.847 4.196 71.248 1.00 7.56 253 LEU A O 1
ATOM 1941 N N . THR A 1 261 ? 123.457 5.307 72.622 1.00 7.81 254 THR A N 1
ATOM 1942 C CA . THR A 1 261 ? 124.499 5.522 73.614 1.00 7.88 254 THR A CA 1
ATOM 1943 C C . THR A 1 261 ? 125.049 4.200 74.121 1.00 7.10 254 THR A C 1
ATOM 1944 O O . THR A 1 261 ? 126.262 4.049 74.285 1.00 7.36 254 THR A O 1
ATOM 1948 N N . ALA A 1 262 ? 124.173 3.218 74.344 1.00 7.22 255 ALA A N 1
ATOM 1949 C CA . ALA A 1 262 ? 124.615 1.950 74.911 1.00 7.78 255 ALA A CA 1
ATOM 1950 C C . ALA A 1 262 ? 125.529 1.171 73.977 1.00 6.55 255 ALA A C 1
ATOM 1951 O O . ALA A 1 262 ? 126.271 0.303 74.452 1.00 6.97 255 ALA A O 1
ATOM 1953 N N . THR A 1 263 ? 125.505 1.446 72.666 1.00 6.43 256 THR A N 1
ATOM 1954 C CA . THR A 1 263 ? 126.459 0.764 71.791 1.00 6.97 256 THR A CA 1
ATOM 1955 C C . THR A 1 263 ? 127.894 1.150 72.105 1.00 5.97 256 THR A C 1
ATOM 1956 O O . THR A 1 263 ? 128.815 0.448 71.666 1.00 6.67 256 THR A O 1
ATOM 1960 N N . HIS A 1 264 ? 128.101 2.265 72.813 1.00 6.64 257 HIS A N 1
ATOM 1961 C CA . HIS A 1 264 ? 129.438 2.718 73.171 1.00 6.68 257 HIS A CA 1
ATOM 1962 C C . HIS A 1 264 ? 129.967 2.061 74.440 1.00 6.14 257 HIS A C 1
ATOM 1963 O O . HIS A 1 264 ? 131.063 2.421 74.882 1.00 7.18 257 HIS A O 1
ATOM 1970 N N . THR A 1 265 ? 129.219 1.137 75.043 1.00 6.62 258 THR A N 1
ATOM 1971 C CA . THR A 1 265 ? 129.687 0.440 76.232 1.00 6.68 258 THR A CA 1
ATOM 1972 C C . THR A 1 265 ? 130.917 -0.379 75.869 1.00 6.29 258 THR A C 1
ATOM 1973 O O . THR A 1 265 ? 130.936 -1.056 74.839 1.00 7.13 258 THR A O 1
ATOM 1977 N N . GLY A 1 266 ? 131.955 -0.298 76.702 1.00 6.40 259 GLY A N 1
ATOM 1978 C CA . GLY A 1 266 ? 133.198 -1.010 76.451 1.00 6.81 259 GLY A CA 1
ATOM 1979 C C . GLY A 1 266 ? 133.201 -2.391 77.072 1.00 5.90 259 GLY A C 1
ATOM 1980 O O . GLY A 1 266 ? 133.036 -2.539 78.288 1.00 7.40 259 GLY A O 1
ATOM 1981 N N . TYR A 1 267 ? 133.389 -3.419 76.245 1.00 6.58 260 TYR A N 1
ATOM 1982 C CA . TYR A 1 267 ? 133.240 -4.802 76.679 1.00 6.82 260 TYR A CA 1
ATOM 1983 C C . TYR A 1 267 ? 134.532 -5.600 76.687 1.00 7.00 260 TYR A C 1
ATOM 1984 O O . TYR A 1 267 ? 134.660 -6.528 77.495 1.00 6.95 260 TYR A O 1
ATOM 1993 N N . PHE A 1 268 ? 135.476 -5.295 75.800 1.00 7.26 261 PHE A N 1
ATOM 1994 C CA . PHE A 1 268 ? 136.745 -6.002 75.756 1.00 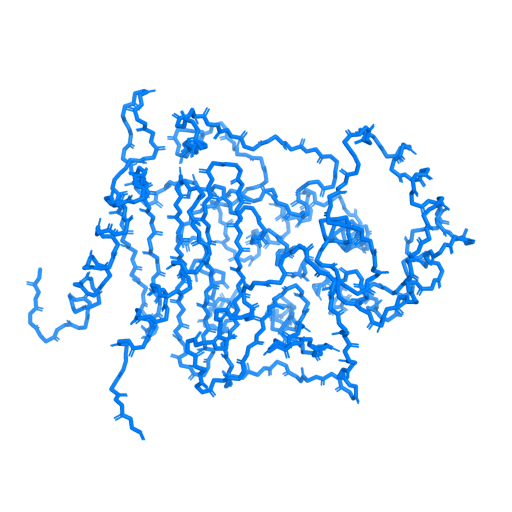7.52 261 PHE A CA 1
ATOM 1995 C C . PHE A 1 268 ? 137.846 -5.013 75.424 1.00 7.59 261 PHE A C 1
ATOM 1996 O O . PHE A 1 268 ? 137.633 -4.043 74.691 1.00 8.33 261 PHE A O 1
ATOM 2004 N N . LYS A 1 269 ? 139.032 -5.283 75.948 1.00 8.00 262 LYS A N 1
ATOM 2005 C CA . LYS A 1 269 ? 140.244 -4.625 75.492 1.00 9.09 262 LYS A CA 1
ATOM 2006 C C . LYS A 1 269 ? 140.985 -5.579 74.574 1.00 8.73 262 LYS A C 1
ATOM 2007 O O . LYS A 1 269 ? 141.058 -6.781 74.841 1.00 9.30 262 LYS A O 1
ATOM 2013 N N . SER A 1 270 ? 141.526 -5.046 73.488 1.00 8.44 263 SER A N 1
ATOM 2014 C CA . SER A 1 270 ? 142.340 -5.851 72.588 1.00 8.91 263 SER A CA 1
ATOM 2015 C C . SER A 1 270 ? 143.330 -4.915 71.922 1.00 9.80 263 SER A C 1
ATOM 2016 O O . SER A 1 270 ? 142.923 -3.934 71.289 1.00 9.07 263 SER A O 1
ATOM 2019 N N . GLY A 1 271 ? 144.620 -5.197 72.079 1.00 11.35 264 GLY A N 1
ATOM 2020 C CA . GLY A 1 271 ? 145.618 -4.291 71.539 1.00 13.38 264 GLY A CA 1
ATOM 2021 C C . GLY A 1 271 ? 145.418 -2.905 72.111 1.00 10.94 264 GLY A C 1
ATOM 2022 O O . GLY A 1 271 ? 145.276 -2.725 73.324 1.00 13.96 264 GLY A O 1
ATOM 2023 N N . GLU A 1 272 ? 145.369 -1.909 71.227 1.00 12.09 265 GLU A N 1
ATOM 2024 C CA . GLU A 1 272 ? 145.196 -0.527 71.646 1.00 11.29 265 GLU A CA 1
ATOM 2025 C C . GLU A 1 272 ? 143.738 -0.115 71.811 1.00 11.40 265 GLU A C 1
ATOM 2026 O O . GLU A 1 272 ? 143.483 0.992 72.288 1.00 12.57 265 GLU A O 1
ATOM 2032 N N . ILE A 1 273 ? 142.777 -0.960 71.447 1.00 10.44 266 ILE A N 1
ATOM 2033 C CA . ILE A 1 273 ? 141.387 -0.533 71.388 1.00 8.71 266 ILE A CA 1
ATOM 2034 C C . ILE A 1 273 ? 140.571 -1.086 72.546 1.00 7.61 266 ILE A C 1
ATOM 2035 O O . ILE A 1 273 ? 140.880 -2.120 73.158 1.00 8.56 266 ILE A O 1
ATOM 2040 N N . THR A 1 274 ? 139.486 -0.374 72.819 1.00 7.38 267 THR A N 1
ATOM 2041 C CA . THR A 1 274 ? 138.356 -0.892 73.567 1.00 7.19 267 THR A CA 1
ATOM 2042 C C . THR A 1 274 ? 137.269 -1.236 72.560 1.00 6.91 267 THR A C 1
ATOM 2043 O O . THR A 1 274 ? 136.865 -0.382 71.754 1.00 7.11 267 THR A O 1
ATOM 2047 N N . GLN A 1 275 ? 136.860 -2.502 72.560 1.00 6.47 268 GLN A N 1
ATOM 2048 C CA . GLN A 1 275 ? 135.812 -2.980 71.672 1.00 6.57 268 GLN A CA 1
ATOM 2049 C C . GLN A 1 275 ? 134.466 -2.762 72.352 1.00 6.02 268 GLN A C 1
ATOM 2050 O O . GLN A 1 275 ? 134.197 -3.341 73.416 1.00 6.79 268 GLN A O 1
ATOM 2056 N N . ASP A 1 276 ? 133.644 -1.899 71.752 1.00 6.55 269 ASP A N 1
ATOM 2057 C CA . ASP A 1 276 ? 132.274 -1.662 72.184 1.00 6.30 269 ASP A CA 1
ATOM 2058 C C . ASP A 1 276 ? 131.352 -2.602 71.400 1.00 6.37 269 ASP A C 1
ATOM 2059 O O . ASP A 1 276 ? 131.803 -3.622 70.873 1.00 6.63 269 ASP A O 1
ATOM 2064 N N . LEU A 1 277 ? 130.063 -2.281 71.296 1.00 6.08 270 LEU A N 1
ATOM 2065 C CA . LEU A 1 277 ? 129.161 -3.079 70.466 1.00 6.76 270 LEU A CA 1
ATOM 2066 C C . LEU A 1 277 ? 129.357 -2.561 69.045 1.00 6.45 270 LEU A C 1
ATOM 2067 O O . LEU A 1 277 ? 128.783 -1.544 68.631 1.00 6.45 270 LEU A O 1
ATOM 2072 N N . MET A 1 278 ? 130.234 -3.257 68.310 1.00 5.86 271 MET A N 1
ATOM 2073 C CA . MET A 1 278 ? 130.709 -2.902 66.970 1.00 6.82 271 MET A CA 1
ATOM 2074 C C . MET A 1 278 ? 131.567 -1.637 66.900 1.00 6.45 271 MET A C 1
ATOM 2075 O O . MET A 1 278 ? 132.626 -1.666 66.265 1.00 7.41 271 MET A O 1
ATOM 2080 N N . TRP A 1 279 ? 131.153 -0.529 67.523 1.00 6.37 272 TRP A N 1
ATOM 2081 C CA . TRP A 1 279 ? 132.043 0.625 67.615 1.00 5.99 272 TRP A CA 1
ATOM 2082 C C . TRP A 1 279 ? 133.334 0.232 68.323 1.00 6.03 272 TRP A C 1
ATOM 2083 O O . TRP A 1 279 ? 133.358 -0.685 69.150 1.00 6.29 272 TRP A O 1
ATOM 2094 N N . GLU A 1 280 ? 134.410 0.944 67.993 1.00 6.32 273 GLU A N 1
ATOM 2095 C CA . GLU A 1 280 ? 135.715 0.765 68.605 1.00 6.21 273 GLU A CA 1
ATOM 2096 C C . GLU A 1 280 ? 136.165 2.117 69.130 1.00 6.32 273 GLU A C 1
ATOM 2097 O O . GLU A 1 280 ? 135.898 3.146 68.501 1.00 7.04 273 GLU A O 1
ATOM 2103 N N . GLN A 1 281 ? 136.854 2.135 70.268 1.00 6.58 274 GLN A N 1
ATOM 2104 C CA . GLN A 1 281 ? 137.245 3.415 70.837 1.00 6.65 274 GLN A CA 1
ATOM 2105 C C . GLN A 1 281 ? 138.629 3.334 71.456 1.00 6.53 274 GLN A C 1
ATOM 2106 O O . GLN A 1 281 ? 139.144 2.255 71.769 1.00 7.12 274 GLN A O 1
ATOM 2112 N N . LEU A 1 282 ? 139.213 4.513 71.642 1.00 7.86 275 LEU A N 1
ATOM 2113 C CA . LEU A 1 282 ? 140.477 4.680 72.333 1.00 8.71 275 LEU A CA 1
ATOM 2114 C C . LEU A 1 282 ? 140.359 5.879 73.259 1.00 8.76 275 LEU A C 1
ATOM 2115 O O . LEU A 1 282 ? 139.606 6.814 72.965 1.00 7.58 275 LEU A O 1
ATOM 2120 N N . PRO A 1 283 ? 141.090 5.887 74.372 1.00 10.10 276 PRO A N 1
ATOM 2121 C CA . PRO A 1 283 ? 141.072 7.070 75.244 1.00 10.36 276 PRO A CA 1
ATOM 2122 C C . PRO A 1 283 ? 141.509 8.330 74.503 1.00 10.08 276 PRO A C 1
ATOM 2123 O O . PRO A 1 283 ? 142.389 8.297 73.643 1.00 10.96 276 PRO A O 1
ATOM 2127 N N . TYR A 1 284 ? 140.884 9.452 74.853 1.00 9.33 277 TYR A N 1
ATOM 2128 C CA . TYR A 1 284 ? 141.169 10.747 74.252 1.00 9.17 277 TYR A CA 1
ATOM 2129 C C . TYR A 1 284 ? 141.747 11.657 75.341 1.00 9.14 277 TYR A C 1
ATOM 2130 O O . TYR A 1 284 ? 141.258 11.627 76.465 1.00 9.40 277 TYR A O 1
ATOM 2139 N N . PRO A 1 285 ? 142.766 12.480 75.031 1.00 9.67 278 PRO A N 1
ATOM 2140 C CA . PRO A 1 285 ? 143.437 12.652 73.738 1.00 10.81 278 PRO A CA 1
ATOM 2141 C C . PRO A 1 285 ? 144.141 11.376 73.291 1.00 10.13 278 PRO A C 1
ATOM 2142 O O . PRO A 1 285 ? 144.683 10.639 74.096 1.00 12.48 278 PRO A O 1
ATOM 2146 N N . VAL A 1 286 ? 144.100 11.095 71.998 1.00 12.46 279 VAL A N 1
ATOM 2147 C CA . VAL A 1 286 ? 144.661 9.861 71.468 1.00 12.86 279 VAL A CA 1
ATOM 2148 C C . VAL A 1 286 ? 145.844 10.217 70.584 1.00 10.83 279 VAL A C 1
ATOM 2149 O O . VAL A 1 286 ? 145.841 11.260 69.921 1.00 12.01 279 VAL A O 1
ATOM 2153 N N . SER A 1 287 ? 146.874 9.380 70.614 1.00 12.10 280 SER A N 1
ATOM 2154 C CA . SER A 1 287 ? 148.008 9.611 69.735 1.00 14.81 280 SER A CA 1
ATOM 2155 C C . SER A 1 287 ? 147.722 9.001 68.373 1.00 11.60 280 SER A C 1
ATOM 2156 O O . SER A 1 287 ? 147.045 7.972 68.259 1.00 13.92 280 SER A O 1
ATOM 2159 N N . LEU A 1 288 ? 148.229 9.652 67.336 1.00 13.87 281 LEU A N 1
ATOM 2160 C CA . LEU A 1 288 ? 148.111 9.069 66.005 1.00 12.20 281 LEU A CA 1
ATOM 2161 C C . LEU A 1 288 ? 148.700 7.664 65.919 1.00 11.26 281 LEU A C 1
ATOM 2162 O O . LEU A 1 288 ? 148.037 6.785 65.340 1.00 10.09 281 LEU A O 1
ATOM 2167 N N . PRO A 1 289 ? 149.889 7.369 66.468 1.00 11.07 282 PRO A N 1
ATOM 2168 C CA . PRO A 1 289 ? 150.392 5.986 66.369 1.00 11.25 282 PRO A CA 1
ATOM 2169 C C . PRO A 1 289 ? 149.442 4.946 66.934 1.00 11.32 282 PRO A C 1
ATOM 2170 O O . PRO A 1 289 ? 149.257 3.887 66.324 1.00 10.13 282 PRO A O 1
ATOM 2174 N N . ASN A 1 290 ? 148.826 5.218 68.086 1.00 11.52 283 ASN A N 1
ATOM 2175 C CA . ASN A 1 290 ? 147.915 4.238 68.669 1.00 11.75 283 ASN A CA 1
ATOM 2176 C C . ASN A 1 290 ? 146.634 4.113 67.857 1.00 11.21 283 ASN A C 1
ATOM 2177 O O . ASN A 1 290 ? 146.074 3.020 67.733 1.00 10.79 283 ASN A O 1
ATOM 2182 N N . LEU A 1 291 ? 146.156 5.221 67.300 1.00 10.64 284 LEU A N 1
ATOM 2183 C CA . LEU A 1 291 ? 144.966 5.166 66.463 1.00 10.73 284 LEU A CA 1
ATOM 2184 C C . LEU A 1 291 ? 145.228 4.359 65.197 1.00 9.80 284 LEU A C 1
ATOM 2185 O O . LEU A 1 291 ? 144.368 3.592 64.749 1.00 9.95 284 LEU A O 1
ATOM 2190 N N . LEU A 1 292 ? 146.416 4.519 64.612 1.00 9.21 285 LEU A N 1
ATOM 2191 C CA . LEU A 1 292 ? 146.769 3.740 63.434 1.00 9.28 285 LEU A CA 1
ATOM 2192 C C . LEU A 1 292 ? 146.850 2.258 63.770 1.00 9.81 285 LEU A C 1
ATOM 2193 O O . LEU A 1 292 ? 146.293 1.419 63.056 1.00 9.50 285 LEU A O 1
ATOM 2198 N N . THR A 1 293 ? 147.537 1.917 64.864 1.00 9.10 286 THR A N 1
ATOM 2199 C CA . THR A 1 293 ? 147.613 0.523 65.291 1.00 9.77 286 THR A CA 1
ATOM 2200 C C . THR A 1 293 ? 146.226 -0.039 65.557 1.00 9.43 286 THR A C 1
ATOM 2201 O O . THR A 1 293 ? 145.899 -1.152 65.125 1.00 9.48 286 THR A O 1
ATOM 2205 N N . GLY A 1 294 ? 145.395 0.728 66.256 1.00 9.18 287 GLY A N 1
ATOM 2206 C CA . GLY A 1 294 ? 144.043 0.303 66.568 1.00 10.39 287 GLY A CA 1
ATOM 2207 C C . GLY A 1 294 ? 143.137 0.162 65.366 1.00 9.53 287 GLY A C 1
ATOM 2208 O O . GLY A 1 294 ? 142.067 -0.444 65.488 1.00 12.21 287 GLY A O 1
ATOM 2209 N N . ASN A 1 295 ? 143.534 0.711 64.220 1.00 8.41 288 ASN A N 1
ATOM 2210 C CA . ASN A 1 295 ? 142.803 0.566 62.968 1.00 9.02 288 ASN A CA 1
ATOM 2211 C C . ASN A 1 295 ? 143.495 -0.389 62.002 1.00 9.27 288 ASN A C 1
ATOM 2212 O O . ASN A 1 295 ? 143.250 -0.347 60.794 1.00 10.81 288 ASN A O 1
ATOM 2217 N N . ASP A 1 296 ? 144.358 -1.250 62.517 1.00 9.03 289 ASP A N 1
ATOM 2218 C CA . ASP A 1 296 ? 145.019 -2.296 61.750 1.00 10.02 289 ASP A CA 1
ATOM 2219 C C . ASP A 1 296 ? 144.773 -3.646 62.412 1.00 10.58 289 ASP A C 1
ATOM 2220 O O . ASP A 1 296 ? 145.699 -4.381 62.755 1.00 11.66 289 ASP A O 1
ATOM 2225 N N . MET A 1 297 ? 143.494 -3.960 62.641 1.00 8.95 290 MET A N 1
ATOM 2226 C CA . MET A 1 297 ? 143.080 -5.166 63.352 1.00 8.47 290 MET A CA 1
ATOM 2227 C C . MET A 1 297 ? 142.030 -5.947 62.571 1.00 9.66 290 MET A C 1
ATOM 2228 O O . MET A 1 297 ? 141.289 -6.744 63.160 1.00 9.98 290 MET A O 1
ATOM 2233 N N . ALA A 1 298 ? 141.959 -5.740 61.257 1.00 10.37 291 ALA A N 1
ATOM 2234 C CA . ALA A 1 298 ? 140.822 -6.210 60.475 1.00 11.78 291 ALA A CA 1
ATOM 2235 C C . ALA A 1 298 ? 140.890 -7.687 60.125 1.00 11.06 291 ALA A C 1
ATOM 2236 O O . ALA A 1 298 ? 139.842 -8.305 59.912 1.00 13.54 291 ALA A O 1
ATOM 2238 N N . MET A 1 299 ? 142.087 -8.268 60.031 1.00 8.87 292 MET A N 1
ATOM 2239 C CA . MET A 1 299 ? 142.234 -9.581 59.422 1.00 9.48 292 MET A CA 1
ATOM 2240 C C . MET A 1 299 ? 143.063 -10.555 60.238 1.00 9.05 292 MET A C 1
ATOM 2241 O O . MET A 1 299 ? 143.292 -11.679 59.779 1.00 10.15 292 MET A O 1
ATOM 2246 N N . THR A 1 300 ? 143.505 -10.172 61.429 1.00 9.22 293 THR A N 1
ATOM 2247 C CA . THR A 1 300 ? 144.320 -11.027 62.273 1.00 9.35 293 THR A CA 1
ATOM 2248 C C . THR A 1 300 ? 143.639 -11.239 63.617 1.00 8.03 293 THR A C 1
ATOM 2249 O O . THR A 1 300 ? 142.896 -10.380 64.105 1.00 9.10 293 THR A O 1
ATOM 2253 N N . LYS A 1 301 ? 143.912 -12.389 64.218 1.00 8.11 294 LYS A N 1
ATOM 2254 C CA . LYS A 1 301 ? 143.405 -12.689 65.546 1.00 7.62 294 LYS A CA 1
ATOM 2255 C C . LYS A 1 301 ? 144.248 -11.973 66.594 1.00 8.76 294 LYS A C 1
ATOM 2256 O O . LYS A 1 301 ? 145.473 -11.879 66.464 1.00 11.26 294 LYS A O 1
ATOM 2262 N N . SER A 1 302 ? 143.591 -11.461 67.634 1.00 8.18 295 SER A N 1
ATOM 2263 C CA . SER A 1 302 ? 144.275 -10.877 68.777 1.00 8.84 295 SER A CA 1
ATOM 2264 C C . SER A 1 302 ? 143.671 -11.427 70.062 1.00 8.42 295 SER A C 1
ATOM 2265 O O . SER A 1 302 ? 142.559 -11.957 70.078 1.00 9.19 295 SER A O 1
ATOM 2268 N N . VAL A 1 303 ? 144.420 -11.297 71.155 1.00 9.29 296 VAL A N 1
ATOM 2269 C CA . VAL A 1 303 ? 143.888 -11.636 72.468 1.00 9.71 296 VAL A CA 1
ATOM 2270 C C . VAL A 1 303 ? 142.858 -10.590 72.874 1.00 9.53 296 VAL A C 1
ATOM 2271 O O . VAL A 1 303 ? 143.055 -9.387 72.660 1.00 10.85 296 VAL A O 1
ATOM 2275 N N . ALA A 1 304 ? 141.749 -11.035 73.465 1.00 8.21 297 ALA A N 1
ATOM 2276 C CA . ALA A 1 304 ? 140.732 -10.134 73.993 1.00 9.27 297 ALA A CA 1
ATOM 2277 C C . ALA A 1 304 ? 140.632 -10.330 75.497 1.00 8.54 297 ALA A C 1
ATOM 2278 O O . ALA A 1 304 ? 140.694 -11.461 75.988 1.00 10.73 297 ALA A O 1
ATOM 2280 N N . THR A 1 305 ? 140.495 -9.231 76.228 1.00 8.55 298 THR A N 1
ATOM 2281 C CA . THR A 1 305 ? 140.405 -9.282 77.675 1.00 10.57 298 THR A CA 1
ATOM 2282 C C . THR A 1 305 ? 139.106 -8.620 78.111 1.00 8.26 298 THR A C 1
ATOM 2283 O O . THR A 1 305 ? 138.842 -7.477 77.718 1.00 8.43 298 THR A O 1
ATOM 2287 N N . PRO A 1 306 ? 138.263 -9.295 78.885 1.00 8.61 299 PRO A N 1
ATOM 2288 C CA . PRO A 1 306 ? 136.969 -8.704 79.247 1.00 9.27 299 PRO A CA 1
ATOM 2289 C C . PRO A 1 306 ? 137.133 -7.447 80.086 1.00 8.62 299 PRO A C 1
ATOM 2290 O O . PRO A 1 306 ? 138.097 -7.291 80.838 1.00 9.46 299 PRO A O 1
ATOM 2294 N N . ILE A 1 307 ? 136.169 -6.542 79.942 1.00 7.90 300 ILE A N 1
ATOM 2295 C CA . ILE A 1 307 ? 135.987 -5.412 80.844 1.00 7.56 300 ILE A CA 1
ATOM 2296 C C . ILE A 1 307 ? 134.704 -5.709 81.610 1.00 6.81 300 ILE A C 1
ATOM 2297 O O . ILE A 1 307 ? 133.605 -5.615 81.058 1.00 7.82 300 ILE A O 1
ATOM 2302 N N . VAL A 1 308 ? 134.828 -6.111 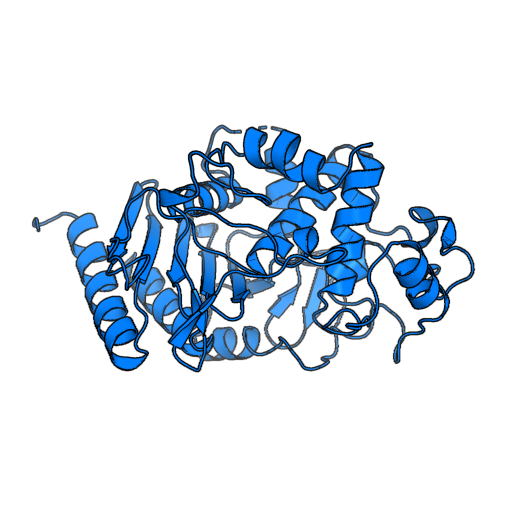82.873 1.00 8.74 301 VAL A N 1
ATOM 2303 C CA . VAL A 1 308 ? 133.682 -6.542 83.670 1.00 8.75 301 VAL A CA 1
ATOM 2304 C C . VAL A 1 308 ? 133.828 -6.007 85.088 1.00 8.38 301 VAL A C 1
ATOM 2305 O O . VAL A 1 308 ? 134.798 -6.339 85.761 1.00 8.42 301 VAL A O 1
ATOM 2309 N N . PRO A 1 309 ? 132.885 -5.165 85.549 1.00 8.98 302 PRO A N 1
ATOM 2310 C CA . PRO A 1 309 ? 131.721 -4.655 84.807 1.00 9.38 302 PRO A CA 1
ATOM 2311 C C . PRO A 1 309 ? 132.113 -3.860 83.561 1.00 8.83 302 PRO A C 1
ATOM 2312 O O . PRO A 1 309 ? 133.227 -3.345 83.495 1.00 8.48 302 PRO A O 1
ATOM 2316 N N . PRO A 1 310 ? 131.221 -3.800 82.575 1.00 8.32 303 PRO A N 1
ATOM 2317 C CA . PRO A 1 310 ? 131.546 -3.078 81.340 1.00 8.07 303 PRO A CA 1
ATOM 2318 C C . PRO A 1 310 ? 131.855 -1.613 81.611 1.00 7.56 303 PRO A C 1
ATOM 2319 O O . PRO A 1 310 ? 131.376 -1.018 82.578 1.00 8.82 303 PRO A O 1
ATOM 2323 N N . LEU A 1 311 ? 132.681 -1.035 80.753 1.00 7.71 304 LEU A N 1
ATOM 2324 C CA . LEU A 1 311 ? 132.971 0.388 80.841 1.00 7.46 304 LEU A CA 1
ATOM 2325 C C . LEU A 1 311 ? 131.772 1.168 80.319 1.00 7.73 304 LEU A C 1
ATOM 2326 O O . LEU A 1 311 ? 131.390 0.988 79.157 1.00 7.06 304 LEU A O 1
ATOM 2331 N N . PRO A 1 312 ? 131.159 2.039 81.114 1.00 7.01 305 PRO A N 1
ATOM 2332 C CA . PRO A 1 312 ? 130.004 2.774 80.612 1.00 7.74 305 PRO A CA 1
ATOM 2333 C C . PRO A 1 312 ? 130.389 3.616 79.414 1.00 6.83 305 PRO A C 1
ATOM 2334 O O . PRO A 1 312 ? 131.562 3.995 79.250 1.00 7.21 305 PRO A O 1
ATOM 2338 N N . PRO A 1 313 ? 129.428 3.933 78.551 1.00 7.14 306 PRO A N 1
ATOM 2339 C CA . PRO A 1 313 ? 129.678 4.915 77.487 1.00 7.04 306 PRO A CA 1
ATOM 2340 C C . PRO A 1 313 ? 130.358 6.160 78.039 1.00 6.94 306 PRO A C 1
ATOM 2341 O O . PRO A 1 313 ? 129.941 6.715 79.059 1.00 7.86 306 PRO A O 1
ATOM 2345 N N . GLN A 1 314 ? 131.421 6.589 77.365 1.00 7.03 307 GLN A N 1
ATOM 2346 C CA . GLN A 1 314 ? 132.271 7.669 77.845 1.00 7.31 307 GLN A CA 1
ATOM 2347 C C . GLN A 1 314 ? 132.181 8.880 76.933 1.00 7.05 307 GLN A C 1
ATOM 2348 O O . GLN A 1 314 ? 131.859 8.777 75.744 1.00 8.30 307 GLN A O 1
ATOM 2354 N N . GLU A 1 315 ? 132.513 10.034 77.510 1.00 7.11 308 GLU A N 1
ATOM 2355 C CA . GLU A 1 315 ? 132.726 11.251 76.738 1.00 7.37 308 GLU A CA 1
ATOM 2356 C C . GLU A 1 315 ? 134.172 11.394 76.276 1.00 6.59 308 GLU A C 1
ATOM 2357 O O . GLU A 1 315 ? 134.424 11.785 75.129 1.00 7.00 308 GLU A O 1
ATOM 2363 N N . ASN A 1 316 ? 135.123 11.078 77.150 1.00 6.99 309 ASN A N 1
ATOM 2364 C CA . ASN A 1 316 ? 136.538 11.373 76.926 1.00 6.78 309 ASN A CA 1
ATOM 2365 C C . ASN A 1 316 ? 137.236 10.291 76.110 1.00 6.85 309 ASN A C 1
ATOM 2366 O O . ASN A 1 316 ? 138.280 9.771 76.497 1.00 8.19 309 ASN A O 1
ATOM 2371 N N . VAL A 1 317 ? 136.671 9.963 74.950 1.00 6.52 310 VAL A N 1
ATOM 2372 C CA . VAL A 1 317 ? 137.184 8.903 74.094 1.00 6.55 310 VAL A CA 1
ATOM 2373 C C . VAL A 1 317 ? 137.012 9.299 72.635 1.00 6.45 310 VAL A C 1
ATOM 2374 O O . VAL A 1 317 ? 136.176 10.134 72.283 1.00 7.32 310 VAL A O 1
ATOM 2378 N N . TRP A 1 318 ? 137.819 8.659 71.784 1.00 6.54 311 TRP A N 1
ATOM 2379 C CA . TRP A 1 318 ? 137.727 8.748 70.332 1.00 6.37 311 TRP A CA 1
ATOM 2380 C C . TRP A 1 318 ? 137.028 7.475 69.870 1.00 6.53 311 TRP A C 1
ATOM 2381 O O . TRP A 1 318 ? 137.574 6.375 70.013 1.00 6.92 311 TRP A O 1
ATOM 2392 N N . ILE A 1 319 ? 135.806 7.616 69.371 1.00 6.14 312 ILE A N 1
ATOM 2393 C CA . ILE A 1 319 ? 135.003 6.491 68.901 1.00 6.32 312 ILE A CA 1
ATOM 2394 C C . ILE A 1 319 ? 135.058 6.486 67.383 1.00 5.78 312 ILE A C 1
ATOM 2395 O O . ILE A 1 319 ? 134.950 7.543 66.746 1.00 6.75 312 ILE A O 1
ATOM 2400 N N . ASN A 1 320 ? 135.247 5.308 66.787 1.00 6.05 313 ASN A N 1
ATOM 2401 C CA . ASN A 1 320 ? 135.458 5.290 65.346 1.00 5.96 313 ASN A CA 1
ATOM 2402 C C . ASN A 1 320 ? 135.071 3.958 64.725 1.00 6.11 313 ASN A C 1
ATOM 2403 O O . ASN A 1 320 ? 134.918 2.943 65.413 1.00 6.24 313 ASN A O 1
ATOM 2408 N N . LYS A 1 321 ? 134.915 3.988 63.399 1.00 6.21 314 LYS A N 1
ATOM 2409 C CA . LYS A 1 321 ? 134.713 2.771 62.626 1.00 6.16 314 LYS A CA 1
ATOM 2410 C C . LYS A 1 321 ? 135.105 3.025 61.178 1.00 6.26 314 LYS A C 1
ATOM 2411 O O . LYS A 1 321 ? 134.722 4.041 60.590 1.00 6.56 314 LYS A O 1
ATOM 2417 N N . THR A 1 322 ? 135.854 2.087 60.604 1.00 6.56 315 THR A N 1
ATOM 2418 C CA . THR A 1 322 ? 136.155 2.067 59.182 1.00 7.17 315 THR A CA 1
ATOM 2419 C C . THR A 1 322 ? 135.122 1.234 58.428 1.00 6.98 315 THR A C 1
ATOM 2420 O O . THR A 1 322 ? 134.484 0.330 58.979 1.00 7.19 315 THR A O 1
ATOM 2424 N N . GLY A 1 323 ? 134.998 1.519 57.135 1.00 7.27 316 GLY A N 1
ATOM 2425 C CA . GLY A 1 323 ? 134.196 0.669 56.279 1.00 9.19 316 GLY A CA 1
ATOM 2426 C C . GLY A 1 323 ? 134.659 0.734 54.842 1.00 6.50 316 GLY A C 1
ATOM 2427 O O . GLY A 1 323 ? 135.046 1.804 54.360 1.00 6.95 316 GLY A O 1
ATOM 2428 N N . SER A 1 324 ? 134.622 -0.400 54.145 1.00 8.10 317 SER A N 1
ATOM 2429 C CA . SER A 1 324 ? 135.046 -0.426 52.753 1.00 8.56 317 SER A CA 1
ATOM 2430 C C . SER A 1 324 ? 134.216 -1.441 51.987 1.00 9.05 317 SER A C 1
ATOM 2431 O O . SER A 1 324 ? 133.651 -2.367 52.564 1.00 9.54 317 SER A O 1
ATOM 2434 N N . THR A 1 325 ? 134.157 -1.251 50.674 1.00 8.95 318 THR A N 1
ATOM 2435 C CA . THR A 1 325 ? 133.770 -2.290 49.728 1.00 9.07 318 THR A CA 1
ATOM 2436 C C . THR A 1 325 ? 134.833 -2.312 48.636 1.00 10.54 318 THR A C 1
ATOM 2437 O O . THR A 1 325 ? 135.801 -1.548 48.674 1.00 10.56 318 THR A O 1
ATOM 2441 N N . ASN A 1 326 ? 134.661 -3.181 47.636 1.00 9.95 319 ASN A N 1
ATOM 2442 C CA . ASN A 1 326 ? 135.643 -3.215 46.555 1.00 10.31 319 ASN A CA 1
ATOM 2443 C C . ASN A 1 326 ? 135.780 -1.862 45.878 1.00 11.39 319 ASN A C 1
ATOM 2444 O O . ASN A 1 326 ? 136.843 -1.550 45.330 1.00 12.15 319 ASN A O 1
ATOM 2449 N N . GLY A 1 327 ? 134.726 -1.053 45.894 1.00 10.05 320 GLY A N 1
ATOM 2450 C CA . GLY A 1 327 ? 134.778 0.221 45.214 1.00 9.80 320 GLY A CA 1
ATOM 2451 C C . GLY A 1 327 ? 134.759 1.466 46.081 1.00 8.34 320 GLY A C 1
ATOM 2452 O O . GLY A 1 327 ? 134.805 2.566 45.534 1.00 9.14 320 GLY A O 1
ATOM 2453 N N . PHE A 1 328 ? 134.700 1.331 47.412 1.00 8.15 321 PHE A N 1
ATOM 2454 C CA . PHE A 1 328 ? 134.456 2.473 48.288 1.00 7.87 321 PHE A CA 1
ATOM 2455 C C . PHE A 1 328 ? 135.287 2.390 49.563 1.00 7.46 321 PHE A C 1
ATOM 2456 O O . PHE A 1 328 ? 135.611 1.302 50.047 1.00 8.16 321 PHE A O 1
ATOM 2464 N N . GLY A 1 329 ? 135.577 3.560 50.133 1.00 7.36 322 GLY A N 1
ATOM 2465 C CA . GLY A 1 329 ? 136.292 3.642 51.394 1.00 7.88 322 GLY A CA 1
ATOM 2466 C C . GLY A 1 329 ? 135.725 4.741 52.267 1.00 6.65 322 GLY A C 1
ATOM 2467 O O . GLY A 1 329 ? 135.643 5.900 51.834 1.00 7.03 322 GLY A O 1
ATOM 2468 N N . ALA A 1 330 ? 135.344 4.385 53.498 1.00 6.86 323 ALA A N 1
ATOM 2469 C CA . ALA A 1 330 ? 134.630 5.266 54.408 1.00 6.86 323 ALA A CA 1
ATOM 2470 C C . ALA A 1 330 ? 135.271 5.238 55.791 1.00 6.53 323 ALA A C 1
ATOM 2471 O O . ALA A 1 330 ? 135.939 4.274 56.176 1.00 6.46 323 ALA A O 1
ATOM 2473 N N . TYR A 1 331 ? 135.017 6.294 56.560 1.00 6.60 324 TYR A N 1
ATOM 2474 C CA . TYR A 1 331 ? 135.498 6.358 57.934 1.00 6.52 324 TYR A CA 1
ATOM 2475 C C . TYR A 1 331 ? 134.630 7.327 58.717 1.00 6.10 324 TYR A C 1
ATOM 2476 O O . TYR A 1 331 ? 134.242 8.372 58.187 1.00 7.18 324 TYR A O 1
ATOM 2485 N N . ILE A 1 332 ? 134.344 6.978 59.972 1.00 5.98 325 ILE A N 1
ATOM 2486 C CA . ILE A 1 332 ? 133.691 7.865 60.926 1.00 6.70 325 ILE A CA 1
ATOM 2487 C C . ILE A 1 332 ? 134.535 7.919 62.184 1.00 6.50 325 ILE A C 1
ATOM 2488 O O . ILE A 1 332 ? 134.984 6.877 62.677 1.00 6.82 325 ILE A O 1
ATOM 2493 N N . ALA A 1 333 ? 134.700 9.122 62.734 1.00 6.84 326 ALA A N 1
ATOM 2494 C CA . ALA A 1 333 ? 135.269 9.276 64.067 1.0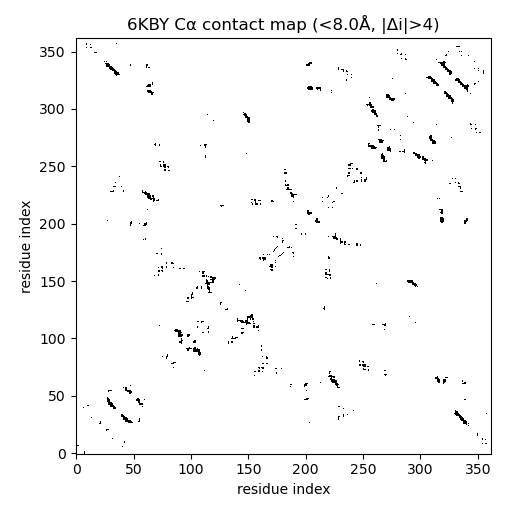0 7.00 326 ALA A CA 1
ATOM 2495 C C . ALA A 1 333 ? 134.559 10.411 64.787 1.00 6.28 326 ALA A C 1
ATOM 2496 O O . ALA A 1 333 ? 134.182 11.410 64.166 1.00 6.91 326 ALA A O 1
ATOM 2498 N N . PHE A 1 334 ? 134.389 10.267 66.100 1.00 6.38 327 PHE A N 1
ATOM 2499 C CA . PHE A 1 334 ? 133.809 11.345 66.884 1.00 6.42 327 PHE A CA 1
ATOM 2500 C C . PHE A 1 334 ? 134.313 11.281 68.318 1.00 6.25 327 PHE A C 1
ATOM 2501 O O . PHE A 1 334 ? 134.656 10.209 68.826 1.00 6.85 327 PHE A O 1
ATOM 2509 N N . VAL A 1 335 ? 134.358 12.445 68.949 1.00 6.63 328 VAL A N 1
ATOM 2510 C CA . VAL A 1 335 ? 134.803 12.597 70.327 1.00 6.97 328 VAL A CA 1
ATOM 2511 C C . VAL A 1 335 ? 133.678 13.265 71.100 1.00 6.45 328 VAL A C 1
ATOM 2512 O O . VAL A 1 335 ? 133.492 14.481 71.016 1.00 6.80 328 VAL A O 1
ATOM 2516 N N . PRO A 1 336 ? 132.890 12.497 71.859 1.00 6.74 329 PRO A N 1
ATOM 2517 C CA . PRO A 1 336 ? 131.699 13.102 72.488 1.00 7.85 329 PRO A CA 1
ATOM 2518 C C . PRO A 1 336 ? 132.013 14.271 73.410 1.00 7.63 329 PRO A C 1
ATOM 2519 O O . PRO A 1 336 ? 131.262 15.255 73.432 1.00 8.22 329 PRO A O 1
ATOM 2523 N N . ALA A 1 337 ? 133.136 14.221 74.131 1.00 7.39 330 ALA A N 1
ATOM 2524 C CA . ALA A 1 337 ? 133.479 15.306 75.049 1.00 7.29 330 ALA A CA 1
ATOM 2525 C C . ALA A 1 337 ? 133.651 16.630 74.326 1.00 7.37 330 ALA A C 1
ATOM 2526 O O . ALA A 1 337 ? 133.451 17.696 74.924 1.00 8.74 330 ALA A O 1
ATOM 2528 N N . LYS A 1 338 ? 134.042 16.591 73.059 1.00 7.35 331 LYS A N 1
ATOM 2529 C CA . LYS A 1 338 ? 134.260 17.791 72.275 1.00 7.46 331 LYS A CA 1
ATOM 2530 C C . LYS A 1 338 ? 133.123 18.064 71.302 1.00 7.98 331 LYS A C 1
ATOM 2531 O O . LYS A 1 338 ? 133.182 19.054 70.568 1.00 8.26 331 LYS A O 1
ATOM 2537 N N . LYS A 1 339 ? 132.088 17.228 71.301 1.00 8.13 332 LYS A N 1
ATOM 2538 C CA . LYS A 1 339 ? 130.980 17.321 70.353 1.00 8.22 332 LYS A CA 1
ATOM 2539 C C . LYS A 1 339 ? 131.494 17.559 68.939 1.00 7.90 332 LYS A C 1
ATOM 2540 O O . LYS A 1 339 ? 131.001 18.403 68.184 1.00 10.09 332 LYS A O 1
ATOM 2546 N N . MET A 1 340 ? 132.522 16.810 68.579 1.00 7.30 333 MET A N 1
ATOM 2547 C CA . MET A 1 340 ? 133.082 16.941 67.252 1.00 8.25 333 MET A CA 1
ATOM 2548 C C . MET A 1 340 ? 133.109 15.582 66.581 1.00 6.33 333 MET A C 1
ATOM 2549 O O . MET A 1 340 ? 133.294 14.547 67.232 1.00 7.50 333 MET A O 1
ATOM 2554 N N . GLY A 1 341 ? 132.885 15.587 65.280 1.00 6.93 334 GLY A N 1
ATOM 2555 C CA . GLY A 1 341 ? 132.828 14.342 64.545 1.00 6.88 334 GLY A CA 1
ATOM 2556 C C . GLY A 1 341 ? 133.088 14.586 63.081 1.00 6.11 334 GLY A C 1
ATOM 2557 O O . GLY A 1 341 ? 132.952 15.709 62.575 1.00 6.59 334 GLY A O 1
ATOM 2558 N N . ILE A 1 342 ? 133.471 13.510 62.401 1.00 6.41 335 ILE A N 1
ATOM 2559 C CA . ILE A 1 342 ? 133.778 13.574 60.984 1.00 6.67 335 ILE A CA 1
ATOM 2560 C C . ILE A 1 342 ? 133.302 12.301 60.299 1.00 5.90 335 ILE A C 1
ATOM 2561 O O . ILE A 1 342 ? 133.398 11.197 60.853 1.00 6.86 335 ILE A O 1
ATOM 2566 N N . VAL A 1 343 ? 132.780 12.477 59.087 1.00 6.19 336 VAL A N 1
ATOM 2567 C CA . VAL A 1 343 ? 132.448 11.401 58.165 1.00 6.89 336 VAL A CA 1
ATOM 2568 C C . VAL A 1 343 ? 133.248 11.654 56.892 1.00 6.23 336 VAL A C 1
ATOM 2569 O O . VAL A 1 343 ? 133.186 12.755 56.334 1.00 6.87 336 VAL A O 1
ATOM 2573 N N . MET A 1 344 ? 133.989 10.649 56.424 1.00 6.23 337 MET A N 1
ATOM 2574 C CA . MET A 1 344 ? 134.729 10.755 55.171 1.00 6.86 337 MET A CA 1
ATOM 2575 C C . MET A 1 344 ? 134.283 9.622 54.265 1.00 6.52 337 MET A C 1
ATOM 2576 O O . MET A 1 344 ? 134.512 8.453 54.589 1.00 6.77 337 MET A O 1
ATOM 2581 N N . LEU A 1 345 ? 133.670 9.965 53.132 1.00 6.32 338 LEU A N 1
ATOM 2582 C CA . LEU A 1 345 ? 133.192 8.981 52.172 1.00 6.55 338 LEU A CA 1
ATOM 2583 C C . LEU A 1 345 ? 133.925 9.153 50.851 1.00 6.49 338 LEU A C 1
ATOM 2584 O O . LEU A 1 345 ? 134.102 10.278 50.372 1.00 7.31 338 LEU A O 1
ATOM 2589 N N . ALA A 1 346 ? 134.331 8.035 50.255 1.00 6.89 339 ALA A N 1
ATOM 2590 C CA . ALA A 1 346 ? 135.032 8.029 48.979 1.00 7.19 339 ALA A CA 1
ATOM 2591 C C . ALA A 1 346 ? 134.523 6.874 48.132 1.00 6.46 339 ALA A C 1
ATOM 2592 O O . ALA A 1 346 ? 134.180 5.807 48.655 1.00 7.26 339 ALA A O 1
ATOM 2594 N N . ASN A 1 347 ? 134.516 7.078 46.812 1.00 7.32 340 ASN A N 1
ATOM 2595 C CA . ASN A 1 347 ? 134.194 6.013 45.863 1.00 8.20 340 ASN A CA 1
ATOM 2596 C C . ASN A 1 347 ? 135.439 5.357 45.266 1.00 8.00 340 ASN A C 1
ATOM 2597 O O . ASN A 1 347 ? 135.477 4.963 44.088 1.00 9.15 340 ASN A O 1
ATOM 2602 N N . LYS A 1 348 ? 136.467 5.221 46.096 1.00 8.77 341 LYS A N 1
ATOM 2603 C CA . LYS A 1 348 ? 137.556 4.287 45.875 1.00 9.15 341 LYS A CA 1
ATOM 2604 C C . LYS A 1 348 ? 138.003 3.812 47.248 1.00 8.69 341 LYS A C 1
ATOM 2605 O O . LYS A 1 348 ? 137.987 4.585 48.211 1.00 9.80 341 LYS A O 1
ATOM 2611 N N . ASN A 1 349 ? 138.350 2.534 47.343 1.00 9.17 342 ASN A N 1
ATOM 2612 C CA . ASN A 1 349 ? 138.850 1.943 48.582 1.00 9.66 342 ASN A CA 1
ATOM 2613 C C . ASN A 1 349 ? 140.337 2.267 48.682 1.00 10.28 342 ASN A C 1
ATOM 2614 O O . ASN A 1 349 ? 141.173 1.589 48.076 1.00 16.07 342 ASN A O 1
ATOM 2619 N N . TYR A 1 350 ? 140.673 3.304 49.442 1.00 8.41 343 TYR A N 1
ATOM 2620 C CA . TYR A 1 350 ? 142.053 3.696 49.689 1.00 8.43 343 TYR A CA 1
ATOM 2621 C C . TYR A 1 350 ? 142.412 3.378 51.137 1.00 8.23 343 TYR A C 1
ATOM 2622 O O . TYR A 1 350 ? 141.540 3.154 51.979 1.00 8.46 343 TYR A O 1
ATOM 2631 N N . SER A 1 351 ? 143.706 3.359 51.429 1.00 8.24 344 SER A N 1
ATOM 2632 C CA . SER A 1 351 ? 144.165 2.692 52.641 1.00 8.69 344 SER A CA 1
ATOM 2633 C C . SER A 1 351 ? 143.667 3.360 53.921 1.00 7.17 344 SER A C 1
ATOM 2634 O O . SER A 1 351 ? 143.540 4.585 54.021 1.00 8.19 344 SER A O 1
ATOM 2637 N N . ILE A 1 352 ? 143.392 2.518 54.911 1.00 8.85 345 ILE A N 1
ATOM 2638 C CA . ILE A 1 352 ? 142.823 2.978 56.172 1.00 8.56 345 ILE A CA 1
ATOM 2639 C C . ILE A 1 352 ? 143.747 3.958 56.883 1.00 7.58 345 ILE A C 1
ATOM 2640 O O . ILE A 1 352 ? 143.282 4.931 57.485 1.00 8.03 345 ILE A O 1
ATOM 2645 N N . ASP A 1 353 ? 145.064 3.731 56.826 1.00 8.64 346 ASP A N 1
ATOM 2646 C CA . ASP A 1 353 ? 145.982 4.649 57.499 1.00 8.92 346 ASP A CA 1
ATOM 2647 C C . ASP A 1 353 ? 145.795 6.082 57.010 1.00 7.89 346 ASP A C 1
ATOM 2648 O O . ASP A 1 353 ? 145.896 7.030 57.794 1.00 8.24 346 ASP A O 1
ATOM 2653 N N . GLN A 1 354 ? 145.510 6.259 55.718 1.00 8.08 347 GLN A N 1
ATOM 2654 C CA . GLN A 1 354 ? 145.278 7.601 55.196 1.00 8.13 347 GLN A CA 1
ATOM 2655 C C . GLN A 1 354 ? 143.959 8.180 55.693 1.00 7.37 347 GLN A C 1
ATOM 2656 O O . GLN A 1 354 ? 143.887 9.372 56.016 1.00 8.18 347 GLN A O 1
ATOM 2662 N N . ARG A 1 355 ? 142.899 7.364 55.741 1.00 7.48 348 ARG A N 1
ATOM 2663 C CA . ARG A 1 355 ? 141.624 7.847 56.271 1.00 7.73 348 ARG A CA 1
ATOM 2664 C C . ARG A 1 355 ? 141.800 8.353 57.692 1.00 7.58 348 ARG A C 1
ATOM 2665 O O . ARG A 1 355 ? 141.350 9.451 58.047 1.00 7.46 348 ARG A O 1
ATOM 2673 N N . VAL A 1 356 ? 142.451 7.543 58.524 1.00 7.44 349 VAL A N 1
ATOM 2674 C CA . VAL A 1 356 ? 142.608 7.862 59.935 1.00 8.27 349 VAL A CA 1
ATOM 2675 C C . VAL A 1 356 ? 143.485 9.093 60.119 1.00 7.55 349 VAL A C 1
ATOM 2676 O O . VAL A 1 356 ? 143.193 9.966 60.945 1.00 8.15 349 VAL A O 1
ATOM 2680 N N . THR A 1 357 ? 144.573 9.178 59.354 1.00 7.98 350 THR A N 1
ATOM 2681 C CA . THR A 1 357 ? 145.489 10.307 59.487 1.00 8.11 350 THR A CA 1
ATOM 2682 C C . THR A 1 357 ? 144.806 11.619 59.109 1.00 7.66 350 THR A C 1
ATOM 2683 O O . THR A 1 357 ? 144.930 12.632 59.811 1.00 8.20 350 THR A O 1
ATOM 2687 N N . VAL A 1 358 ? 144.082 11.623 57.989 1.00 7.72 351 VAL A N 1
ATOM 2688 C CA . VAL A 1 358 ? 143.369 12.827 57.573 1.00 8.06 351 VAL A CA 1
ATOM 2689 C C . VAL A 1 358 ? 142.336 13.232 58.619 1.00 7.54 351 VAL A C 1
ATOM 2690 O O . VAL A 1 358 ? 142.239 14.405 58.999 1.00 7.55 351 VAL A O 1
ATOM 2694 N N . ALA A 1 359 ? 141.566 12.261 59.119 1.00 7.60 352 ALA A N 1
ATOM 2695 C CA . ALA A 1 359 ? 140.567 12.569 60.137 1.00 7.49 352 ALA A CA 1
ATOM 2696 C C . ALA A 1 359 ? 141.215 13.134 61.397 1.00 7.69 352 ALA A C 1
ATOM 2697 O O . ALA A 1 359 ? 140.698 14.079 62.006 1.00 7.71 352 ALA A O 1
ATOM 2699 N N . TYR A 1 360 ? 142.332 12.543 61.821 1.00 7.99 353 TYR A N 1
ATOM 2700 C CA . TYR A 1 360 ? 143.036 13.029 63.001 1.00 8.06 353 TYR A CA 1
ATOM 2701 C C . TYR A 1 360 ? 143.491 14.471 62.809 1.00 7.84 353 TYR A C 1
ATOM 2702 O O . TYR A 1 360 ? 143.326 15.310 63.704 1.00 8.02 353 TYR A O 1
ATOM 2711 N N . LYS A 1 361 ? 144.057 14.781 61.640 1.00 7.49 354 LYS A N 1
ATOM 2712 C CA . LYS A 1 361 ? 144.496 16.147 61.382 1.00 8.46 354 LYS A CA 1
ATOM 2713 C C . LYS A 1 361 ? 143.321 17.113 61.384 1.00 7.95 354 LYS A C 1
ATOM 2714 O O . LYS A 1 361 ? 143.423 18.224 61.919 1.00 8.81 354 LYS A O 1
ATOM 2720 N N . ILE A 1 362 ? 142.201 16.725 60.781 1.00 8.11 355 ILE A N 1
ATOM 2721 C CA . ILE A 1 362 ? 141.046 17.615 60.738 1.00 8.12 355 ILE A CA 1
ATOM 2722 C C . ILE A 1 362 ? 140.500 17.863 62.139 1.00 7.18 355 ILE A C 1
ATOM 2723 O O . ILE A 1 362 ? 140.323 19.015 62.556 1.00 8.31 355 ILE A O 1
ATOM 2728 N N . LEU A 1 363 ? 140.219 16.797 62.890 1.00 8.23 356 LEU A N 1
ATOM 2729 C CA . LEU A 1 363 ? 139.645 17.017 64.213 1.00 8.39 356 LEU A CA 1
ATOM 2730 C C . LEU A 1 363 ? 140.613 17.769 65.124 1.00 9.14 356 LEU A C 1
ATOM 2731 O O . LEU A 1 363 ? 140.195 18.620 65.917 1.00 9.97 356 LEU A O 1
ATOM 2736 N N . SER A 1 364 ? 141.912 17.500 65.006 1.00 9.34 357 SER A N 1
ATOM 2737 C CA . SER A 1 364 ? 142.873 18.202 65.850 1.00 11.43 357 SER A CA 1
ATOM 2738 C C . SER A 1 364 ? 142.910 19.699 65.563 1.00 10.48 357 SER A C 1
ATOM 2739 O O . SER A 1 364 ? 143.310 20.477 66.438 1.00 12.38 357 SER A O 1
ATOM 2742 N N . SER A 1 365 ? 142.490 20.127 64.370 1.00 10.07 358 SER A N 1
ATOM 2743 C CA . SER A 1 365 ? 142.495 21.537 64.002 1.00 10.46 358 SER A CA 1
ATOM 2744 C C . SER A 1 365 ? 141.330 22.323 64.594 1.00 10.91 358 SER A C 1
ATOM 2745 O O . SER A 1 365 ? 141.329 23.557 64.489 1.00 12.27 358 SER A O 1
ATOM 2748 N N . LEU A 1 366 ? 140.359 21.662 65.224 1.00 10.91 359 LEU A N 1
ATOM 2749 C CA . LEU A 1 366 ? 139.072 22.292 65.508 1.00 11.34 359 LEU A CA 1
ATOM 2750 C C . LEU A 1 366 ? 139.016 23.100 66.803 1.00 12.36 359 LEU A C 1
ATOM 2751 O O . LEU A 1 366 ? 138.007 23.772 67.047 1.00 14.67 359 LEU A O 1
ATOM 2756 N N . GLU A 1 367 ? 140.046 23.056 67.642 1.00 12.85 360 GLU A N 1
ATOM 2757 C CA . GLU A 1 367 ? 140.133 23.987 68.760 1.00 13.01 360 GLU A CA 1
ATOM 2758 C C . GLU A 1 367 ? 141.598 24.202 69.103 1.00 13.26 360 GLU A C 1
ATOM 2759 O O . GLU A 1 367 ? 142.474 23.442 68.682 1.00 13.10 360 GLU A O 1
ATOM 2765 N N . GLY A 1 368 ? 141.853 25.255 69.870 1.00 14.06 361 GLY A N 1
ATOM 2766 C CA . GLY A 1 368 ? 143.205 25.555 70.287 1.00 16.69 361 GLY A CA 1
ATOM 2767 C C . GLY A 1 368 ? 143.723 24.555 71.303 1.00 15.68 361 GLY A C 1
ATOM 2768 O O . GLY A 1 368 ? 142.987 23.751 71.881 1.00 15.89 361 GLY A O 1
ATOM 2769 N N . ASN A 1 369 ? 145.030 24.619 71.530 1.00 17.44 362 ASN A N 1
ATOM 2770 C CA . ASN A 1 369 ? 145.693 23.728 72.471 1.00 16.79 362 ASN A CA 1
ATOM 2771 C C . ASN A 1 369 ? 145.673 24.325 73.872 1.00 16.13 362 ASN A C 1
ATOM 2772 O O . ASN A 1 369 ? 145.911 25.522 74.055 1.00 17.06 362 ASN A O 1
ATOM 2777 N N . LYS A 1 370 ? 145.380 23.482 74.857 1.00 15.52 363 LYS A N 1
ATOM 2778 C CA . LYS A 1 370 ? 145.386 23.900 76.253 1.00 15.48 363 LYS A CA 1
ATOM 2779 C C . LYS A 1 370 ? 145.809 22.732 77.131 1.00 14.84 363 LYS A C 1
ATOM 2780 O O . LYS A 1 370 ? 145.681 22.789 78.351 1.00 11.70 363 LYS A O 1
#